Protein 5JG6 (pdb70)

Structure (mmCIF, N/CA/C/O backbone):
data_5JG6
#
_entry.id   5JG6
#
_cell.length_a   131.066
_cell.length_b   35.193
_cell.length_c   72.768
_cell.angle_alpha   90.00
_cell.angle_beta   120.42
_cell.angle_gamma   90.00
#
_symmetry.space_group_name_H-M   'C 1 2 1'
#
loop_
_entity.id
_entity.type
_entity.pdbx_description
1 polymer 'Anaphase-promoting complex subunit 11'
2 polymer Polyubiquitin-B
3 non-polymer 'ZINC ION'
4 water water
#
loop_
_atom_site.group_PDB
_atom_site.id
_atom_site.type_symbol
_atom_site.label_atom_id
_atom_site.label_alt_id
_atom_site.label_comp_id
_atom_site.label_asym_id
_atom_site.label_entity_id
_atom_site.label_seq_id
_atom_site.pdbx_PDB_ins_code
_atom_site.Cartn_x
_atom_site.Cartn_y
_atom_site.Cartn_z
_atom_site.occupancy
_atom_site.B_iso_or_equiv
_atom_site.auth_seq_id
_atom_site.auth_comp_id
_atom_site.auth_asym_id
_atom_site.auth_atom_id
_atom_site.pdbx_PDB_model_num
ATOM 1 N N . ASP A 1 6 ? -34.180 29.908 20.653 1.00 56.88 20 ASP A N 1
ATOM 2 C CA . ASP A 1 6 ? -33.558 31.210 20.841 1.00 55.19 20 ASP A CA 1
ATOM 3 C C . ASP A 1 6 ? -32.085 31.178 20.441 1.00 60.78 20 ASP A C 1
ATOM 4 O O . ASP A 1 6 ? -31.745 31.258 19.260 1.00 65.38 20 ASP A O 1
ATOM 6 N N . GLU A 1 7 ? -31.218 31.079 21.442 1.00 58.75 21 GLU A N 1
ATOM 7 C CA . GLU A 1 7 ? -29.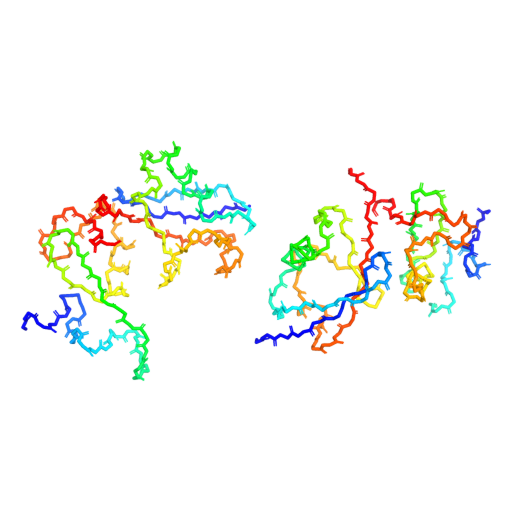781 31.001 21.222 1.00 48.12 21 GLU A CA 1
ATOM 8 C C . GLU A 1 7 ? -29.204 29.823 22.001 1.00 41.24 21 GLU A C 1
ATOM 9 O O . GLU A 1 7 ? -27.983 29.658 22.086 1.00 36.24 21 GLU A O 1
ATOM 11 N N . ASN A 1 8 ? -30.101 29.013 22.566 1.00 40.57 22 ASN A N 1
ATOM 12 C CA . ASN A 1 8 ? -29.737 27.803 23.305 1.00 35.11 22 ASN A CA 1
ATOM 13 C C . ASN A 1 8 ? -30.126 26.512 22.591 1.00 38.57 22 ASN A C 1
ATOM 14 O O . ASN A 1 8 ? -31.195 26.419 21.982 1.00 35.70 22 ASN A O 1
ATOM 19 N N . CYS A 1 9 ? -29.253 25.516 22.690 1.00 34.36 23 CYS A N 1
ATOM 20 C CA . CYS A 1 9 ? -29.538 24.176 22.201 1.00 36.70 23 CYS A CA 1
ATOM 21 C C . CYS A 1 9 ? -30.783 23.626 22.886 1.00 35.65 23 CYS A C 1
ATOM 22 O O . CYS A 1 9 ? -30.853 23.584 24.112 1.00 28.49 23 CYS A O 1
ATOM 25 N N . GLY A 1 10 ? -31.754 23.194 22.088 1.00 33.28 24 GLY A N 1
ATOM 26 C CA . GLY A 1 10 ? -33.008 22.672 22.607 1.00 35.74 24 GLY A CA 1
ATOM 27 C C . GLY A 1 10 ? -32.867 21.436 23.476 1.00 34.92 24 GLY A C 1
ATOM 28 O O . GLY A 1 10 ? -33.728 21.150 24.307 1.00 34.98 24 GLY A O 1
ATOM 29 N N . ILE A 1 11 ? -31.790 20.687 23.279 1.00 26.58 25 ILE A N 1
ATOM 30 C CA . ILE A 1 11 ? -31.572 19.463 24.042 1.00 28.31 25 ILE A CA 1
ATOM 31 C C . ILE A 1 11 ? -30.938 19.723 25.412 1.00 34.40 25 ILE A C 1
ATOM 32 O O . ILE A 1 11 ? -31.468 19.296 26.441 1.00 32.05 25 ILE A O 1
ATOM 37 N N . CYS A 1 12 ? -29.806 20.421 25.426 1.00 28.27 26 CYS A N 1
ATOM 38 C CA . CYS A 1 12 ? -29.064 20.638 26.664 1.00 26.29 26 CYS A CA 1
ATOM 39 C C . CYS A 1 12 ? -29.376 21.978 27.322 1.00 27.98 26 CYS A C 1
ATOM 40 O O . CYS A 1 12 ? -28.915 22.248 28.429 1.00 30.12 26 CYS A O 1
ATOM 43 N N . ARG A 1 13 ? -30.116 22.821 26.611 1.00 25.62 27 ARG A N 1
ATOM 44 C CA . ARG A 1 13 ? -30.490 24.155 27.083 1.00 34.52 27 ARG A CA 1
ATOM 45 C C . ARG A 1 13 ? -29.287 25.048 27.393 1.00 38.99 27 ARG A C 1
ATOM 46 O O . ARG A 1 13 ? -29.406 25.997 28.160 1.00 40.54 27 ARG A O 1
ATOM 54 N N . MET A 1 14 ? -28.137 24.742 26.796 1.00 36.57 28 MET A N 1
ATOM 55 C CA . MET A 1 14 ? -26.964 25.610 26.888 1.00 33.84 28 MET A CA 1
ATOM 56 C C . MET A 1 14 ? -26.723 26.341 25.569 1.00 32.74 28 MET A C 1
ATOM 57 O O . MET A 1 14 ? -27.082 25.844 24.502 1.00 37.60 28 MET A O 1
ATOM 62 N N . ALA A 1 15 ? -26.090 27.507 25.652 1.00 27.73 29 ALA A N 1
ATOM 63 C CA . ALA A 1 15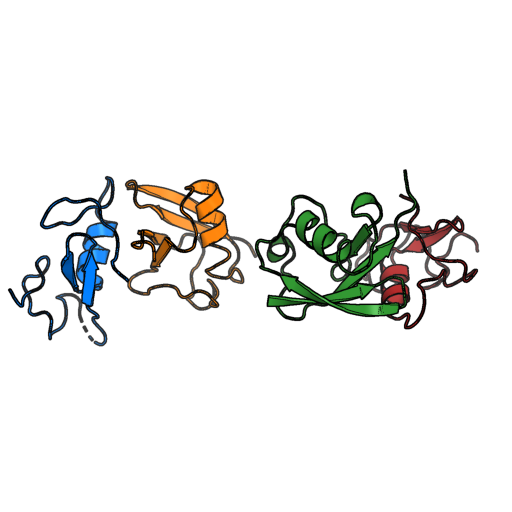 ? -25.860 28.359 24.489 1.00 29.41 29 ALA A CA 1
ATOM 64 C C . ALA A 1 15 ? -25.161 27.635 23.347 1.00 34.42 29 ALA A C 1
ATOM 65 O O . ALA A 1 15 ? -24.285 26.793 23.560 1.00 33.02 29 ALA A O 1
ATOM 67 N N . PHE A 1 16 ? -25.558 27.980 22.129 1.00 34.44 30 PHE A N 1
ATOM 68 C CA . PHE A 1 16 ? -24.919 27.445 20.937 1.00 28.89 30 PHE A CA 1
ATOM 69 C C . PHE A 1 16 ? -23.441 27.828 20.854 1.00 30.26 30 PHE A C 1
ATOM 70 O O . PHE A 1 16 ? -22.627 27.027 20.397 1.00 28.21 30 PHE A O 1
ATOM 78 N N . ASN A 1 17 ? -23.090 29.030 21.311 1.00 30.40 31 ASN A N 1
ATOM 79 C CA . ASN A 1 17 ? -21.708 29.501 21.192 1.00 39.12 31 ASN A CA 1
ATOM 80 C C . ASN A 1 17 ? -20.786 28.932 22.268 1.00 39.44 31 ASN A C 1
ATOM 81 O O . ASN A 1 17 ? -19.630 29.341 22.388 1.00 46.12 31 ASN A O 1
ATOM 86 N N . GLY A 1 18 ? -21.304 27.988 23.042 1.00 31.60 32 GLY A N 1
ATOM 87 C CA . GLY A 1 18 ? -20.516 27.303 24.047 1.00 33.61 32 GLY A CA 1
ATOM 88 C C . GLY A 1 18 ? -20.585 25.801 23.851 1.00 39.74 32 GLY A C 1
ATOM 89 O O . GLY A 1 18 ? -21.182 25.319 22.888 1.00 40.52 32 GLY A O 1
ATOM 90 N N . CYS A 1 19 ? -19.997 25.060 24.782 1.00 41.68 33 CYS A N 1
ATOM 91 C CA . CYS A 1 19 ? -19.944 23.606 24.689 1.00 37.80 33 CYS A CA 1
ATOM 92 C C . CYS A 1 19 ? -21.235 22.938 25.172 1.00 32.58 33 CYS A C 1
ATOM 93 O O . CYS A 1 19 ? -22.060 23.560 25.836 1.00 32.75 33 CYS A O 1
ATOM 95 N N . CYS A 1 20 ? -21.429 21.686 24.768 1.00 29.98 34 CYS A N 1
ATOM 96 C CA . CYS A 1 20 ? -22.492 20.835 25.304 1.00 25.62 34 CYS A CA 1
ATOM 97 C C . CYS A 1 20 ? -22.101 20.333 26.712 1.00 36.97 34 CYS A C 1
ATOM 98 O O . CYS A 1 20 ? -20.951 20.510 27.127 1.00 35.48 34 CYS A O 1
ATOM 101 N N . PRO A 1 21 ? -23.039 19.699 27.450 1.00 39.14 35 PRO A N 1
ATOM 102 C CA . PRO A 1 21 ? -22.705 19.274 28.819 1.00 41.16 35 PRO A CA 1
ATOM 103 C C . PRO A 1 21 ? -21.574 18.245 28.902 1.00 41.82 35 PRO A C 1
ATOM 104 O O . PRO A 1 21 ? -20.942 18.117 29.948 1.00 51.37 35 PRO A O 1
ATOM 108 N N . ASP A 1 22 ? -21.327 17.517 27.821 1.00 32.35 36 ASP A N 1
ATOM 109 C CA . ASP A 1 22 ? -20.293 16.494 27.829 1.00 37.41 36 ASP A CA 1
ATOM 110 C C . ASP A 1 22 ? -18.915 17.086 27.530 1.00 44.90 36 ASP A C 1
ATOM 111 O O . ASP A 1 22 ? -17.892 16.485 27.851 1.00 54.66 36 ASP A O 1
ATOM 116 N N . CYS A 1 23 ? -18.894 18.255 26.900 1.00 40.94 37 CYS A N 1
ATOM 117 C CA . CYS A 1 23 ? -17.641 18.957 26.639 1.00 43.35 37 CYS A CA 1
ATOM 118 C C . CYS A 1 23 ? -17.325 19.917 27.785 1.00 54.62 37 CYS A C 1
ATOM 119 O O . CYS A 1 23 ? -16.591 20.893 27.615 1.00 64.78 37 CYS A O 1
ATOM 122 N N . ASP A 1 28 ? -12.471 22.366 23.520 1.00 57.67 42 ASP A N 1
ATOM 123 C CA . ASP A 1 28 ? -13.003 21.186 22.850 1.00 53.76 42 ASP A CA 1
ATOM 124 C C . ASP A 1 28 ? -13.882 21.578 21.667 1.00 46.87 42 ASP A C 1
ATOM 125 O O . ASP A 1 28 ? -14.604 22.569 21.724 1.00 50.56 42 ASP A O 1
ATOM 127 N N . ASP A 1 29 ? -13.799 20.803 20.591 1.00 38.19 43 ASP A N 1
ATOM 128 C CA . ASP A 1 29 ? -14.628 21.013 19.413 1.00 36.89 43 ASP A CA 1
ATOM 129 C C . ASP A 1 29 ? -16.032 20.467 19.625 1.00 39.12 43 ASP A C 1
ATOM 130 O O . ASP A 1 29 ? -16.224 19.257 19.743 1.00 43.15 43 ASP A O 1
ATOM 132 N N . CYS A 1 30 ? -17.006 21.367 19.676 1.00 37.67 44 CYS A N 1
ATOM 133 C CA . CYS A 1 30 ? -18.400 20.999 19.910 1.00 33.21 44 CYS A CA 1
ATOM 134 C C . CYS A 1 30 ? -19.289 21.641 18.843 1.00 27.97 44 CYS A C 1
ATOM 135 O O . CYS A 1 30 ? -20.015 22.586 19.124 1.00 21.97 44 CYS A O 1
ATOM 138 N N . PRO A 1 31 ? -19.247 21.111 17.612 1.00 26.01 45 PRO A N 1
ATOM 139 C CA . PRO A 1 31 ? -19.878 21.796 16.476 1.00 21.01 45 PRO A CA 1
ATOM 140 C C . PRO A 1 31 ? -21.405 21.785 16.515 1.00 27.64 45 PRO A C 1
ATOM 141 O O . PRO A 1 31 ? -22.011 20.957 17.208 1.00 17.71 45 PRO A O 1
ATOM 145 N N . LEU A 1 32 ? -22.018 22.694 15.758 1.00 15.87 46 LEU A N 1
ATOM 146 C CA . LEU A 1 32 ? -23.465 22.745 15.669 1.00 20.11 46 LEU A CA 1
ATOM 147 C C . LEU A 1 32 ? -23.944 22.067 14.384 1.00 24.95 46 LEU A C 1
ATOM 148 O O . LEU A 1 32 ? -23.243 22.079 13.370 1.00 26.23 46 LEU A O 1
ATOM 153 N N . VAL A 1 33 ? -25.136 21.483 14.432 1.00 25.98 47 VAL A N 1
ATOM 154 C CA . VAL A 1 33 ? -25.737 20.828 13.267 1.00 14.63 47 VAL A CA 1
ATOM 155 C C . VAL A 1 33 ? -27.213 21.198 13.144 1.00 20.41 47 VAL A C 1
ATOM 156 O O . VAL A 1 33 ? -27.839 21.638 14.113 1.00 19.44 47 VAL A O 1
ATOM 160 N N . TRP A 1 34 ? -27.765 21.012 11.949 1.00 20.57 48 TRP A N 1
ATOM 161 C CA . TRP A 1 34 ? -29.140 21.403 11.664 1.00 17.24 48 TRP A CA 1
ATOM 162 C C . TRP A 1 34 ? -29.972 20.243 11.132 1.00 19.42 48 TRP A C 1
ATOM 163 O O . TRP A 1 34 ? -29.501 19.443 10.323 1.00 22.56 48 TRP A O 1
ATOM 174 N N . GLY A 1 35 ? -31.218 20.166 11.573 1.00 17.78 49 GLY A N 1
ATOM 175 C CA . GLY A 1 35 ? -32.151 19.216 11.001 1.00 18.71 49 GLY A CA 1
ATOM 176 C C . GLY A 1 35 ? -32.913 19.846 9.856 1.00 20.80 49 GLY A C 1
ATOM 177 O O . GLY A 1 35 ? -32.953 21.071 9.726 1.00 21.02 49 GLY A O 1
ATOM 178 N N . GLN A 1 36 ? -33.526 19.006 9.029 1.00 24.36 50 GLN A N 1
ATOM 179 C CA . GLN A 1 36 ? -34.378 19.476 7.945 1.00 23.23 50 GLN A CA 1
ATOM 180 C C . GLN A 1 36 ? -35.532 20.308 8.489 1.00 24.04 50 GLN A C 1
ATOM 181 O O . GLN A 1 36 ? -36.037 21.201 7.815 1.00 24.32 50 GLN A O 1
ATOM 187 N N . CYS A 1 37 ? -35.944 19.999 9.715 1.00 21.08 51 CYS A N 1
ATOM 188 C CA . CYS A 1 37 ? -36.994 20.736 10.395 1.00 26.85 51 CYS A CA 1
ATOM 189 C C . CYS A 1 37 ? -36.509 22.105 10.869 1.00 27.43 51 CYS A C 1
ATOM 190 O O . CYS A 1 37 ? -37.251 22.824 11.527 1.00 26.74 51 CYS A O 1
ATOM 193 N N . SER A 1 38 ? -35.250 22.418 10.562 1.00 25.29 52 SER A N 1
ATOM 194 C CA . SER A 1 38 ? -34.600 23.699 10.874 1.00 28.85 52 SER A CA 1
ATOM 195 C C . SER A 1 38 ? -34.377 23.964 12.372 1.00 27.53 52 SER A C 1
ATOM 196 O O . SER A 1 38 ? -34.180 25.109 12.773 1.00 23.41 52 SER A O 1
ATOM 199 N N . HIS A 1 39 ? -34.394 22.915 13.191 1.00 24.71 53 HIS A N 1
ATOM 200 C CA . HIS A 1 39 ? -33.914 23.030 14.563 1.00 23.19 53 HIS A CA 1
ATOM 201 C C . HIS A 1 39 ? -32.402 22.815 14.623 1.00 22.65 53 HIS A C 1
ATOM 202 O O . HIS A 1 39 ? -31.855 21.983 13.893 1.00 20.18 53 HIS A O 1
ATOM 209 N N . CYS A 1 40 ? -31.741 23.575 15.491 1.00 19.87 54 CYS A N 1
ATOM 210 C CA . CYS A 1 40 ? -30.293 23.519 15.644 1.00 23.66 54 CYS A CA 1
ATOM 211 C C . CYS A 1 40 ? -29.916 22.884 16.978 1.00 24.31 54 CYS A C 1
ATOM 212 O O . CYS A 1 40 ? -30.559 23.133 18.002 1.00 22.69 54 CYS A O 1
ATOM 215 N N . PHE A 1 41 ? -28.889 22.042 16.958 1.00 16.39 55 PHE A N 1
ATOM 216 C CA . PHE A 1 41 ? -28.379 21.429 18.187 1.00 14.76 55 PHE A CA 1
ATOM 217 C C . PHE A 1 41 ? -26.869 21.370 18.156 1.00 18.80 55 PHE A C 1
ATOM 218 O O . PHE A 1 41 ? -26.274 21.414 17.078 1.00 14.94 55 PHE A O 1
ATOM 226 N N . HIS A 1 42 ? -26.252 21.261 19.331 1.00 17.68 56 HIS A N 1
ATOM 227 C CA . HIS A 1 42 ? -24.882 20.758 19.404 1.00 17.42 56 HIS A CA 1
ATOM 228 C C . HIS A 1 42 ? -24.895 19.382 18.755 1.00 21.02 56 HIS A C 1
ATOM 229 O O . HIS A 1 42 ? -25.798 18.592 19.035 1.00 17.41 56 HIS A O 1
ATOM 236 N N . MET A 1 43 ? -23.903 19.076 17.924 1.00 22.31 57 MET A N 1
ATOM 237 C CA . MET A 1 43 ? -23.823 17.748 17.328 1.00 14.49 57 MET A CA 1
ATOM 238 C C . MET A 1 43 ? -23.865 16.641 18.391 1.00 18.94 57 MET A C 1
ATOM 239 O O . MET A 1 43 ? -24.583 15.656 18.247 1.00 19.64 57 MET A O 1
ATOM 244 N N . HIS A 1 44 ? -23.090 16.810 19.458 1.00 19.73 58 HIS A N 1
ATOM 245 C CA . HIS A 1 44 ? -23.017 15.798 20.508 1.00 22.02 58 HIS A CA 1
ATOM 246 C C . HIS A 1 44 ? -24.384 15.530 21.135 1.00 22.59 58 HIS A C 1
ATOM 247 O O . HIS A 1 44 ? -24.756 14.376 21.380 1.00 20.88 58 HIS A O 1
ATOM 254 N N . CYS A 1 45 ? -25.158 16.589 21.335 1.00 20.79 59 CYS A N 1
ATOM 255 C CA . CYS A 1 45 ? -26.485 16.438 21.923 1.00 19.81 59 CYS A CA 1
ATOM 256 C C . CYS A 1 45 ? -27.413 15.608 21.049 1.00 19.77 59 CYS A C 1
ATOM 257 O O . CYS A 1 45 ? -28.032 14.664 21.531 1.00 23.73 59 CYS A O 1
ATOM 260 N N . ILE A 1 46 ? -27.513 15.945 19.766 1.00 23.73 60 ILE A N 1
ATOM 261 C CA . ILE A 1 46 ? -28.461 15.244 18.900 1.00 14.74 60 ILE A CA 1
ATOM 262 C C . ILE A 1 46 ? -27.990 13.808 18.636 1.00 16.96 60 ILE A C 1
ATOM 263 O O . ILE A 1 46 ? -28.812 12.899 18.494 1.00 20.31 60 ILE A O 1
ATOM 268 N N . LEU A 1 47 ? -26.677 13.593 18.593 1.00 18.12 61 LEU A N 1
ATOM 269 C CA . LEU A 1 47 ? -26.149 12.242 18.421 1.00 20.89 61 LEU A CA 1
ATOM 270 C C . LEU A 1 47 ? -26.548 11.369 19.603 1.00 24.93 61 LEU A C 1
ATOM 271 O O . LEU A 1 47 ? -26.933 10.215 19.421 1.00 22.78 61 LEU A O 1
ATOM 276 N N . LYS A 1 48 ? -26.446 11.924 20.810 1.00 23.04 62 LYS A N 1
ATOM 277 C CA . LYS A 1 48 ? -26.837 11.207 22.023 1.00 26.31 62 LYS A CA 1
ATOM 278 C C . LYS A 1 48 ? -28.316 10.844 21.961 1.00 25.26 62 LYS A C 1
ATOM 279 O O . LYS A 1 48 ? -28.701 9.713 22.261 1.00 26.25 62 LYS A O 1
ATOM 285 N N . TRP A 1 49 ? -29.139 11.801 21.546 1.00 22.81 63 TRP A N 1
ATOM 286 C CA . TRP A 1 49 ? -30.570 11.563 21.396 1.00 23.56 63 TRP A CA 1
ATOM 287 C C . TRP A 1 49 ? -30.884 10.511 20.337 1.00 24.92 63 TRP A C 1
ATOM 288 O O . TRP A 1 49 ? -31.665 9.590 20.581 1.00 28.96 63 TRP A O 1
ATOM 299 N N . LEU A 1 50 ? -30.282 10.659 19.161 1.00 25.28 64 LEU A N 1
ATOM 300 C CA . LEU A 1 50 ? -30.546 9.750 18.052 1.00 23.65 64 LEU A CA 1
ATOM 301 C C . LEU A 1 50 ? -30.193 8.323 18.431 1.00 25.26 64 LEU A C 1
ATOM 302 O O . LEU A 1 50 ? -30.905 7.383 18.083 1.00 24.59 64 LEU A O 1
ATOM 307 N N . HIS A 1 51 ? -29.084 8.175 19.141 1.00 27.30 65 HIS A N 1
ATOM 308 C CA . HIS A 1 51 ? -28.617 6.869 19.583 1.00 34.63 65 HIS A CA 1
ATOM 309 C C . HIS A 1 51 ? -29.598 6.170 20.528 1.00 37.18 65 HIS A C 1
ATOM 310 O O . HIS A 1 51 ? -29.767 4.950 20.469 1.00 37.73 65 HIS A O 1
ATOM 317 N N . ALA A 1 52 ? -30.259 6.948 21.378 1.00 30.90 66 ALA A N 1
ATOM 318 C CA . ALA A 1 52 ? -31.188 6.394 22.360 1.00 34.57 66 ALA A CA 1
ATOM 319 C C . ALA A 1 52 ? -32.531 6.006 21.752 1.00 37.04 66 ALA A C 1
ATOM 320 O O . ALA A 1 52 ? -33.265 5.206 22.327 1.00 40.13 66 ALA A O 1
ATOM 322 N N . GLN A 1 53 ? -32.854 6.574 20.595 1.00 34.75 67 GLN A N 1
ATOM 323 C CA . GLN A 1 53 ? -34.156 6.344 19.976 1.00 39.64 67 GLN A CA 1
ATOM 324 C C . GLN A 1 53 ? -34.317 4.912 19.485 1.00 41.01 67 GLN A C 1
ATOM 325 O O . GLN A 1 53 ? -33.500 4.416 18.713 1.00 40.00 67 GLN A O 1
ATOM 331 N N . GLN A 1 54 ? -35.389 4.257 19.916 1.00 41.34 68 GLN A N 1
ATOM 332 C CA . GLN A 1 54 ? -35.656 2.884 19.506 1.00 41.62 68 GLN A CA 1
ATOM 333 C C . GLN A 1 54 ? -36.659 2.830 18.353 1.00 44.28 68 GLN A C 1
ATOM 334 O O . GLN A 1 54 ? -37.030 1.753 17.884 1.00 44.98 68 GLN A O 1
ATOM 336 N N . VAL A 1 55 ? -37.086 4.003 17.896 1.00 41.20 69 VAL A N 1
ATOM 337 C CA . VAL A 1 55 ? -37.992 4.110 16.764 1.00 38.38 69 VAL A CA 1
ATOM 338 C C . VAL A 1 55 ? -37.325 4.941 15.674 1.00 33.77 69 VAL A C 1
ATOM 339 O O . VAL A 1 55 ? -36.158 5.314 15.808 1.00 28.32 69 VAL A O 1
ATOM 341 N N . GLN A 1 56 ? -38.057 5.216 14.598 1.00 30.96 70 GLN A N 1
ATOM 342 C CA . GLN A 1 56 ? -37.556 6.055 13.507 1.00 33.52 70 GLN A CA 1
ATOM 343 C C . GLN A 1 56 ? -36.981 7.367 14.047 1.00 30.75 70 GLN A C 1
ATOM 344 O O . GLN A 1 56 ? -37.624 8.047 14.851 1.00 22.25 70 GLN A O 1
ATOM 350 N N . GLN A 1 57 ? -35.757 7.694 13.626 1.00 22.84 71 GLN A N 1
ATOM 351 C CA . GLN A 1 57 ? -35.069 8.890 14.112 1.00 21.89 71 GLN A CA 1
ATOM 352 C C . GLN A 1 57 ? -35.896 10.140 13.855 1.00 22.25 71 GLN A C 1
ATOM 353 O O . GLN A 1 57 ? -36.307 10.402 12.723 1.00 17.94 71 GLN A O 1
ATOM 359 N N . HIS A 1 58 ? -36.145 10.906 14.909 1.00 16.15 72 HIS A N 1
ATOM 360 C CA . HIS A 1 58 ? -36.905 12.149 14.764 1.00 23.17 72 HIS A CA 1
ATOM 361 C C . HIS A 1 58 ? -36.378 13.255 15.676 1.00 21.72 72 HIS A C 1
ATOM 362 O O . HIS A 1 58 ? -35.662 12.988 16.642 1.00 22.01 72 HIS A O 1
ATOM 369 N N . CYS A 1 59 ? -36.741 14.498 15.364 1.00 17.52 73 CYS A N 1
ATOM 370 C CA . CYS A 1 59 ? -36.290 15.642 16.141 1.00 22.01 73 CYS A CA 1
ATOM 371 C C . CYS A 1 59 ? -36.906 15.594 17.528 1.00 21.19 73 CYS A C 1
ATOM 372 O O . CYS A 1 59 ? -38.097 15.356 17.661 1.00 21.46 73 CYS A O 1
ATOM 375 N N . PRO A 1 60 ? -36.085 15.808 18.569 1.00 26.04 74 PRO A N 1
ATOM 376 C CA . PRO A 1 60 ? -36.579 15.804 19.954 1.00 26.14 74 PRO A CA 1
ATOM 377 C C . PRO A 1 60 ? -37.590 16.925 20.197 1.00 30.96 74 PRO A C 1
ATOM 378 O O . PRO A 1 60 ? -38.496 16.776 21.024 1.00 28.82 74 PRO A O 1
ATOM 382 N N . MET A 1 61 ? -37.441 18.023 19.461 1.00 32.19 75 MET A N 1
ATOM 383 C CA . MET A 1 61 ? -38.283 19.203 19.636 1.00 32.23 75 MET A CA 1
ATOM 384 C C . MET A 1 61 ? -39.623 19.091 18.916 1.00 34.84 75 MET A C 1
ATOM 385 O O . MET A 1 61 ? -40.674 19.142 19.545 1.00 47.55 75 MET A O 1
ATOM 390 N N . CYS A 1 62 ? -39.578 18.946 17.596 1.00 28.53 76 CYS A N 1
ATOM 391 C CA . CYS A 1 62 ? -40.784 19.004 16.776 1.00 27.76 76 CYS A CA 1
ATOM 392 C C . CYS A 1 62 ? -41.284 17.636 16.304 1.00 29.41 76 CYS A C 1
ATOM 393 O O . CYS A 1 62 ? -42.303 17.557 15.627 1.00 31.55 76 CYS A O 1
ATOM 396 N N . ARG A 1 63 ? -40.537 16.580 16.625 1.00 27.21 77 ARG A N 1
ATOM 397 C CA . ARG A 1 63 ? -40.891 15.184 16.310 1.00 23.04 77 ARG A CA 1
ATOM 398 C C . ARG A 1 63 ? -41.006 14.893 14.814 1.00 21.32 77 ARG A C 1
ATOM 399 O O . ARG A 1 63 ? -41.546 13.851 14.412 1.00 23.11 77 ARG A O 1
ATOM 407 N N . GLN A 1 64 ? -40.509 15.800 13.984 1.00 19.48 78 GLN A N 1
ATOM 408 C CA . GLN A 1 64 ? -40.440 15.528 12.557 1.00 21.30 78 GLN A CA 1
ATOM 409 C C . GLN A 1 64 ? -39.342 14.509 12.314 1.00 26.65 78 GLN A C 1
ATOM 410 O O . GLN A 1 64 ? -38.421 14.386 13.125 1.00 20.61 78 GLN A O 1
ATOM 416 N N . GLU A 1 65 ? -39.451 13.774 11.211 1.00 26.76 79 GLU A N 1
ATOM 417 C CA . GLU A 1 65 ? -38.408 12.833 10.799 1.00 27.27 79 GLU A CA 1
ATOM 418 C C . GLU A 1 65 ? -37.054 13.529 10.754 1.00 26.19 79 GLU A C 1
ATOM 419 O O . GLU A 1 65 ? -36.946 14.635 10.223 1.00 23.66 79 GLU A O 1
ATOM 425 N N . TRP A 1 66 ? -36.020 12.895 11.301 1.00 19.15 80 TRP A N 1
ATOM 426 C CA . TRP A 1 66 ? -34.713 13.530 11.323 1.00 16.86 80 TRP A CA 1
ATOM 427 C C . TRP A 1 66 ? -33.896 13.322 10.051 1.00 21.08 80 TRP A C 1
ATOM 428 O O . TRP A 1 66 ? -33.702 12.204 9.597 1.00 21.93 80 TRP A O 1
ATOM 439 N N . LYS A 1 67 ? -33.403 14.426 9.506 1.00 16.85 81 LYS A N 1
ATOM 440 C CA . LYS A 1 67 ? -32.376 14.423 8.473 1.00 16.68 81 LYS A CA 1
ATOM 441 C C . LYS A 1 67 ? -31.441 15.581 8.778 1.00 17.83 81 LYS A C 1
ATOM 442 O O . LYS A 1 67 ? -31.906 16.669 9.120 1.00 18.14 81 LYS A O 1
ATOM 448 N N . PHE A 1 68 ? -30.136 15.361 8.652 1.00 15.33 82 PHE A N 1
ATOM 449 C CA . PHE A 1 68 ? -29.158 16.436 8.800 1.00 15.86 82 PHE A CA 1
ATOM 450 C C . PHE A 1 68 ? -29.161 17.326 7.566 1.00 18.28 82 PHE A C 1
ATOM 451 O O . PHE A 1 68 ? -29.023 16.831 6.447 1.00 18.82 82 PHE A O 1
ATOM 459 N N . LYS A 1 69 ? -29.372 18.621 7.760 1.00 19.16 83 LYS A N 1
ATOM 460 C CA . LYS A 1 69 ? -29.262 19.574 6.661 1.00 26.16 83 LYS A CA 1
ATOM 461 C C . LYS A 1 69 ? -27.802 20.010 6.556 1.00 36.81 83 LYS A C 1
ATOM 462 O O . LYS A 1 69 ? -27.353 20.821 7.368 1.00 36.24 83 LYS A O 1
ATOM 464 N N . GLU A 1 70 ? -27.093 19.412 5.588 1.00 44.06 84 GLU A N 1
ATOM 465 C CA . GLU A 1 70 ? -25.647 19.560 5.279 1.00 51.36 84 GLU A CA 1
ATOM 466 C C . GLU A 1 70 ? -24.799 18.424 5.876 1.00 57.93 84 GLU A C 1
ATOM 467 O O . GLU A 1 70 ? -24.687 18.236 7.097 1.00 60.09 84 GLU A O 1
ATOM 470 N N . SER B 2 5 ? -7.930 -8.709 8.112 1.00 51.08 -1 SER B N 1
ATOM 471 C CA . SER B 2 5 ? -8.843 -9.833 8.295 1.00 52.08 -1 SER B CA 1
ATOM 472 C C . SER B 2 5 ? -10.230 -9.317 8.675 1.00 46.36 -1 SER B C 1
ATOM 473 O O . SER B 2 5 ? -10.362 -8.268 9.309 1.00 43.50 -1 SER B O 1
ATOM 476 N N . GLY B 2 6 ? -11.257 -10.065 8.285 1.00 37.61 0 GLY B N 1
ATOM 477 C CA . GLY B 2 6 ? -12.631 -9.618 8.415 1.00 31.20 0 GLY B CA 1
ATOM 478 C C . GLY B 2 6 ? -13.128 -9.430 9.837 1.00 30.27 0 GLY B C 1
ATOM 479 O O . GLY B 2 6 ? -12.558 -9.950 10.796 1.00 29.41 0 GLY B O 1
ATOM 480 N N . MET B 2 7 ? -14.213 -8.675 9.961 1.00 25.41 1 MET B N 1
ATOM 481 C CA . MET B 2 7 ? -14.821 -8.403 11.253 1.00 25.39 1 MET B CA 1
ATOM 482 C C . MET B 2 7 ? -16.274 -7.970 11.067 1.00 23.45 1 MET B C 1
ATOM 483 O O . MET B 2 7 ? -16.659 -7.518 9.989 1.00 18.23 1 MET B O 1
ATOM 488 N N . GLN B 2 8 ? -17.068 -8.113 12.121 1.00 17.79 2 GLN B N 1
ATOM 489 C CA . GLN B 2 8 ? -18.438 -7.627 12.134 1.00 24.95 2 GLN B CA 1
ATOM 490 C C . GLN B 2 8 ? -18.491 -6.304 12.851 1.00 25.05 2 GLN B C 1
ATOM 491 O O . GLN B 2 8 ? -17.903 -6.162 13.922 1.00 21.63 2 GLN B O 1
ATOM 497 N N . ILE B 2 9 ? -19.224 -5.350 12.291 1.00 16.58 3 ILE B N 1
ATOM 498 C CA . ILE B 2 9 ? -19.541 -4.142 13.033 1.00 28.54 3 ILE B CA 1
ATOM 499 C C . ILE B 2 9 ? -21.055 -4.012 13.132 1.00 25.21 3 ILE B C 1
ATOM 500 O O . ILE B 2 9 ? -21.795 -4.671 12.398 1.00 21.46 3 ILE B O 1
ATOM 505 N N . LEU B 2 10 ? -21.498 -3.194 14.077 1.00 20.63 4 LEU B N 1
ATOM 506 C CA . LEU B 2 10 ? -22.913 -2.958 14.320 1.00 16.69 4 LEU B CA 1
ATOM 507 C C . LEU B 2 10 ? -23.278 -1.565 13.828 1.00 26.11 4 LEU B C 1
ATOM 508 O O . LEU B 2 10 ? -22.494 -0.629 14.000 1.00 20.18 4 LEU B O 1
ATOM 513 N N . VAL B 2 11 ? -24.444 -1.428 13.199 1.00 15.80 5 VAL B N 1
ATOM 514 C CA . VAL B 2 11 ? -24.892 -0.120 12.724 1.00 15.23 5 VAL B CA 1
ATOM 515 C C . VAL B 2 11 ? -26.323 0.154 13.175 1.00 24.86 5 VAL B C 1
ATOM 516 O O . VAL B 2 11 ? -27.240 -0.600 12.847 1.00 23.98 5 VAL B O 1
ATOM 520 N N . LYS B 2 12 ? -26.513 1.232 13.931 1.00 21.32 6 LYS B N 1
ATOM 521 C CA . LYS B 2 12 ? -27.858 1.666 14.304 1.00 20.45 6 LYS B CA 1
ATOM 522 C C . LYS B 2 12 ? -28.423 2.514 13.153 1.00 18.95 6 LYS B C 1
ATOM 523 O O . LYS B 2 12 ? -27.862 3.547 12.798 1.00 18.60 6 LYS B O 1
ATOM 529 N N . THR B 2 13 ? -29.522 2.053 12.562 1.00 20.06 7 THR B N 1
ATOM 530 C CA . THR B 2 13 ? -30.084 2.661 11.356 1.00 15.36 7 THR B CA 1
ATOM 531 C C . THR B 2 13 ? -31.199 3.673 11.679 1.00 18.60 7 THR B C 1
ATOM 532 O O . THR B 2 13 ? -31.762 3.646 12.772 1.00 18.04 7 THR B O 1
ATOM 536 N N . PRO B 2 14 ? -31.525 4.565 10.725 1.00 21.06 8 PRO B N 1
ATOM 537 C CA . PRO B 2 14 ? -32.590 5.554 10.955 1.00 21.52 8 PRO B CA 1
ATOM 538 C C . PRO B 2 14 ? -33.971 4.985 11.305 1.00 24.60 8 PRO B C 1
ATOM 539 O O . PRO B 2 14 ? -34.726 5.670 11.993 1.00 20.72 8 PRO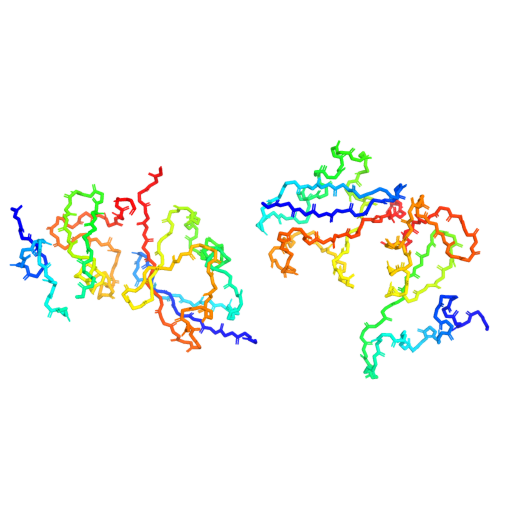 B O 1
ATOM 543 N N . ARG B 2 15 ? -34.302 3.775 10.862 1.00 19.74 9 ARG B N 1
ATOM 544 C CA . ARG B 2 15 ? -35.614 3.207 11.198 1.00 25.20 9 ARG B CA 1
ATOM 545 C C . ARG B 2 15 ? -35.655 2.659 12.624 1.00 26.95 9 ARG B C 1
ATOM 546 O O . ARG B 2 15 ? -36.721 2.293 13.128 1.00 22.90 9 ARG B O 1
ATOM 554 N N . GLY B 2 16 ? -34.496 2.607 13.275 1.00 26.81 10 GLY B N 1
ATOM 555 C CA . GLY B 2 16 ? -34.433 2.256 14.684 1.00 29.45 10 GLY B CA 1
ATOM 556 C C . GLY B 2 16 ? -33.841 0.891 14.982 1.00 34.23 10 GLY B C 1
ATOM 557 O O . GLY B 2 16 ? -33.616 0.547 16.144 1.00 32.04 10 GLY B O 1
ATOM 558 N N . LYS B 2 17 ? -33.586 0.111 13.936 1.00 28.70 11 LYS B N 1
ATOM 559 C CA . LYS B 2 17 ? -33.053 -1.234 14.101 1.00 30.11 11 LYS B CA 1
ATOM 560 C C . LYS B 2 17 ? -31.538 -1.248 13.960 1.00 30.39 11 LYS B C 1
ATOM 561 O O . LYS B 2 17 ? -30.961 -0.467 13.203 1.00 21.75 11 LYS B O 1
ATOM 563 N N . THR B 2 18 ? -30.895 -2.142 14.698 1.00 26.28 12 THR B N 1
ATOM 564 C CA . THR B 2 18 ? -29.462 -2.322 14.573 1.00 31.28 12 THR B CA 1
ATOM 565 C C . THR B 2 18 ? -29.190 -3.507 13.658 1.00 26.34 12 THR B C 1
ATOM 566 O O . THR B 2 18 ? -29.729 -4.595 13.864 1.00 23.48 12 THR B O 1
ATOM 570 N N . ILE B 2 19 ? -28.365 -3.273 12.644 1.00 21.00 13 ILE B N 1
ATOM 571 C CA . ILE B 2 19 ? -27.953 -4.307 11.704 1.00 23.60 13 ILE B CA 1
ATOM 572 C C . ILE B 2 19 ? -26.464 -4.570 11.890 1.00 23.41 13 ILE B C 1
ATOM 573 O O . ILE B 2 19 ? -25.776 -3.805 12.566 1.00 18.08 13 ILE B O 1
ATOM 578 N N . THR B 2 20 ? -25.968 -5.641 11.280 1.00 17.36 14 THR B N 1
ATOM 579 C CA . THR B 2 20 ? -24.542 -5.926 11.292 1.00 23.20 14 THR B CA 1
ATOM 580 C C . THR B 2 20 ? -24.007 -5.855 9.871 1.00 20.60 14 THR B C 1
ATOM 581 O O . THR B 2 20 ? -24.744 -6.081 8.910 1.00 21.00 14 THR B O 1
ATOM 585 N N . LEU B 2 21 ? -22.725 -5.537 9.750 1.00 19.85 15 LEU B N 1
ATOM 586 C CA . LEU B 2 21 ? -22.022 -5.584 8.475 1.00 18.76 15 LEU B CA 1
ATOM 587 C C . LEU B 2 21 ? -20.739 -6.392 8.589 1.00 23.07 15 LEU B C 1
ATOM 588 O O . LEU B 2 21 ? -20.027 -6.292 9.588 1.00 21.16 15 LEU B O 1
ATOM 593 N N . GLU B 2 22 ? -20.449 -7.186 7.560 1.00 21.70 16 GLU B N 1
ATOM 594 C CA . GLU B 2 22 ? -19.146 -7.829 7.427 1.00 25.62 16 GLU B CA 1
ATOM 595 C C . GLU B 2 22 ? -18.200 -6.876 6.714 1.00 24.53 16 GLU B C 1
ATOM 596 O O . GLU B 2 22 ? -18.441 -6.497 5.567 1.00 23.53 16 GLU B O 1
ATOM 602 N N . VAL B 2 23 ? -17.133 -6.472 7.393 1.00 25.11 17 VAL B N 1
ATOM 603 C CA . VAL B 2 23 ? -16.225 -5.475 6.840 1.00 18.03 17 VAL B CA 1
ATOM 604 C C . VAL B 2 23 ? -14.763 -5.855 7.062 1.00 24.65 17 VAL B C 1
ATOM 605 O O . VAL B 2 23 ? -14.463 -6.837 7.749 1.00 24.97 17 VAL B O 1
ATOM 609 N N . GLU B 2 24 ? -13.866 -5.068 6.468 1.00 25.11 18 GLU B N 1
ATOM 610 C CA . GLU B 2 24 ? -12.426 -5.172 6.706 1.00 29.87 18 GLU B CA 1
ATOM 611 C C . GLU B 2 24 ? -11.898 -3.836 7.220 1.00 21.46 18 GLU B C 1
ATOM 612 O O . GLU B 2 24 ? -12.437 -2.788 6.874 1.00 19.02 18 GLU B O 1
ATOM 618 N N . PRO B 2 25 ? -10.835 -3.866 8.036 1.00 27.20 19 PRO B N 1
ATOM 619 C CA . PRO B 2 25 ? -10.270 -2.601 8.522 1.00 26.74 19 PRO B CA 1
ATOM 620 C C . PRO B 2 25 ? -9.855 -1.682 7.376 1.00 27.60 19 PRO B C 1
ATOM 621 O O . PRO B 2 25 ? -9.936 -0.464 7.525 1.00 22.77 19 PRO B O 1
ATOM 625 N N . SER B 2 26 ? -9.478 -2.261 6.236 1.00 24.18 20 SER B N 1
ATOM 626 C CA . SER B 2 26 ? -9.006 -1.490 5.089 1.00 26.44 20 SER B CA 1
ATOM 627 C C . SER B 2 26 ? -10.143 -0.957 4.215 1.00 24.79 20 SER B C 1
ATOM 628 O O . SER B 2 26 ? -9.905 -0.166 3.303 1.00 26.86 20 SER B O 1
ATOM 631 N N . ASP B 2 27 ? -11.369 -1.402 4.476 1.00 18.80 21 ASP B N 1
ATOM 632 C CA . ASP B 2 27 ? -12.539 -0.859 3.786 1.00 19.01 21 ASP B CA 1
ATOM 633 C C . ASP B 2 27 ? -12.648 0.650 3.971 1.00 18.32 21 ASP B C 1
ATOM 634 O O . ASP B 2 27 ? -12.431 1.161 5.066 1.00 16.18 21 ASP B O 1
ATOM 639 N N . THR B 2 28 ? -12.979 1.354 2.897 1.00 20.50 22 THR B N 1
ATOM 640 C CA . THR B 2 28 ? -13.225 2.784 2.973 1.00 21.31 22 THR B CA 1
ATOM 641 C C . THR B 2 28 ? -14.629 3.047 3.505 1.00 22.49 22 THR B C 1
ATOM 642 O O . THR B 2 28 ? -15.497 2.171 3.467 1.00 18.98 22 THR B O 1
ATOM 646 N N . ILE B 2 29 ? -14.856 4.258 3.993 1.00 20.73 23 ILE B N 1
ATOM 647 C CA . ILE B 2 29 ? -16.189 4.632 4.435 1.00 17.27 23 ILE B CA 1
ATOM 648 C C . ILE B 2 29 ? -17.163 4.521 3.265 1.00 17.62 23 ILE B C 1
ATOM 649 O O . ILE B 2 29 ? -18.310 4.113 3.452 1.00 17.10 23 ILE B O 1
ATOM 654 N N . GLU B 2 30 ? -16.698 4.860 2.059 1.00 17.21 24 GLU B N 1
ATOM 655 C CA . GLU B 2 30 ? -17.545 4.742 0.867 1.00 27.38 24 GLU B CA 1
ATOM 656 C C . GLU B 2 30 ? -17.979 3.295 0.662 1.00 24.72 24 GLU B C 1
ATOM 657 O O . GLU B 2 30 ? -19.145 3.036 0.381 1.00 23.54 24 GLU B O 1
ATOM 663 N N . ASN B 2 31 ? -17.042 2.359 0.817 1.00 23.34 25 ASN B N 1
ATOM 664 C CA A ASN B 2 31 ? -17.383 0.950 0.680 0.48 19.00 25 ASN B CA 1
ATOM 665 C CA B ASN B 2 31 ? -17.329 0.924 0.735 0.52 19.60 25 ASN B CA 1
ATOM 666 C C . ASN B 2 31 ? -18.426 0.523 1.711 1.00 16.55 25 ASN B C 1
ATOM 667 O O . ASN B 2 31 ? -19.361 -0.202 1.373 1.00 20.53 25 ASN B O 1
ATOM 676 N N . VAL B 2 32 ? -18.275 0.982 2.951 1.00 18.55 26 VAL B N 1
ATOM 677 C CA . VAL B 2 32 ? -19.245 0.702 4.002 1.00 14.35 26 VAL B CA 1
ATOM 678 C C . VAL B 2 32 ? -20.640 1.231 3.648 1.00 12.43 26 VAL B C 1
ATOM 679 O O . VAL B 2 32 ? -21.641 0.543 3.855 1.00 15.13 26 VAL B O 1
ATOM 683 N N . LYS B 2 33 ? -20.707 2.443 3.100 1.00 15.51 27 LYS B N 1
ATOM 684 C CA . LYS B 2 33 ? -22.001 3.028 2.725 1.00 12.43 27 LYS B CA 1
ATOM 685 C C . LYS B 2 33 ? -22.649 2.213 1.608 1.00 14.75 27 LYS B C 1
ATOM 686 O O . LYS B 2 33 ? -23.875 2.078 1.548 1.00 16.35 27 LYS B O 1
ATOM 692 N N . ALA B 2 34 ? -21.813 1.680 0.721 1.00 22.01 28 ALA B N 1
ATOM 693 C CA . ALA B 2 34 ? -22.283 0.826 -0.368 1.00 20.78 28 ALA B CA 1
ATOM 694 C C . ALA B 2 34 ? -22.926 -0.447 0.182 1.00 19.05 28 ALA B C 1
ATOM 695 O O . ALA B 2 34 ? -23.968 -0.895 -0.303 1.00 17.84 28 ALA B O 1
ATOM 697 N N . LYS B 2 35 ? -22.293 -1.028 1.198 1.00 15.89 29 LYS B N 1
ATOM 698 C CA . LYS B 2 35 ? -22.830 -2.204 1.868 1.00 18.23 29 LYS B CA 1
ATOM 699 C C . LYS B 2 35 ? -24.157 -1.857 2.529 1.00 22.06 29 LYS B C 1
ATOM 700 O O . LYS B 2 35 ? -25.112 -2.642 2.504 1.00 20.24 29 LYS B O 1
ATOM 706 N N . ILE B 2 36 ? -24.213 -0.668 3.124 1.00 15.11 30 ILE B N 1
ATOM 707 C CA . ILE B 2 36 ? -25.420 -0.231 3.817 1.00 17.11 30 ILE B CA 1
ATOM 708 C C . ILE B 2 36 ? -26.546 -0.021 2.811 1.00 15.10 30 ILE B C 1
ATOM 709 O O . ILE B 2 36 ? -27.695 -0.363 3.070 1.00 21.08 30 ILE B O 1
ATOM 714 N N . GLN B 2 37 ? -26.202 0.504 1.641 1.00 16.17 31 GLN B N 1
ATOM 715 C CA . GLN B 2 37 ? -27.196 0.682 0.588 1.00 17.57 31 GLN B CA 1
ATOM 716 C C . GLN B 2 37 ? -27.808 -0.660 0.166 1.00 16.94 31 GLN B C 1
ATOM 717 O O . GLN B 2 37 ? -29.018 -0.755 -0.043 1.00 21.04 31 GLN B O 1
ATOM 723 N N . ASP B 2 38 ? -26.971 -1.688 0.043 1.00 22.16 32 ASP B N 1
ATOM 724 C CA . ASP B 2 38 ? -27.447 -3.028 -0.303 1.00 24.82 32 ASP B CA 1
ATOM 725 C C . ASP B 2 38 ? -28.470 -3.515 0.720 1.00 33.66 32 ASP B C 1
ATOM 726 O O . ASP B 2 38 ? -29.495 -4.106 0.368 1.00 27.70 32 ASP B O 1
ATOM 731 N N . LYS B 2 39 ? -28.188 -3.245 1.990 1.00 26.68 33 LYS B N 1
ATOM 732 C CA . LYS B 2 39 ? -29.014 -3.739 3.080 1.00 26.91 33 LYS B CA 1
ATOM 733 C C . LYS B 2 39 ? -30.211 -2.833 3.381 1.00 34.45 33 LYS B C 1
ATOM 734 O O . LYS B 2 39 ? -31.322 -3.316 3.603 1.00 29.62 33 LYS B O 1
ATOM 740 N N . GLU B 2 40 ? -29.981 -1.522 3.408 1.00 32.27 34 GLU B N 1
ATOM 741 C CA . GLU B 2 40 ? -31.012 -0.584 3.838 1.00 27.53 34 GLU B CA 1
ATOM 742 C C . GLU B 2 40 ? -31.620 0.213 2.692 1.00 29.46 34 GLU B C 1
ATOM 743 O O . GLU B 2 40 ? -32.678 0.813 2.855 1.00 28.98 34 GLU B O 1
ATOM 749 N N . GLY B 2 41 ? -30.963 0.234 1.537 1.00 23.74 35 GLY B N 1
ATOM 750 C CA . GLY B 2 41 ? -31.534 0.934 0.402 1.00 28.43 35 GLY B CA 1
ATOM 751 C C . GLY B 2 41 ? -31.282 2.434 0.376 1.00 32.33 35 GLY B C 1
ATOM 752 O O . GLY B 2 41 ? -31.760 3.126 -0.526 1.00 31.72 35 GLY B O 1
ATOM 753 N N . ILE B 2 42 ? -30.567 2.950 1.373 1.00 22.26 36 ILE B N 1
ATOM 754 C CA . ILE B 2 42 ? -30.225 4.372 1.391 1.00 16.91 36 ILE B CA 1
ATOM 755 C C . ILE B 2 42 ? -29.062 4.668 0.450 1.00 17.25 36 ILE B C 1
ATOM 756 O O . ILE B 2 42 ? -27.997 4.053 0.566 1.00 19.71 36 ILE B O 1
ATOM 761 N N . PRO B 2 43 ? -29.260 5.609 -0.492 1.00 22.13 37 PRO B N 1
ATOM 762 C CA . PRO B 2 43 ? -28.160 5.996 -1.385 1.00 25.84 37 PRO B CA 1
ATOM 763 C C . PRO B 2 43 ? -27.001 6.547 -0.578 1.00 19.97 37 PRO B C 1
ATOM 764 O O . PRO B 2 43 ? -27.236 7.338 0.334 1.00 19.87 37 PRO B O 1
ATOM 768 N N . PRO B 2 44 ? -25.774 6.125 -0.898 1.00 22.93 38 PRO B N 1
ATOM 769 C CA . PRO B 2 44 ? -24.590 6.535 -0.142 1.00 24.15 38 PRO B CA 1
ATOM 770 C C . PRO B 2 44 ? -24.491 8.051 0.056 1.00 29.17 38 PRO B C 1
ATOM 771 O O . PRO B 2 44 ? -24.060 8.480 1.128 1.00 26.49 38 PRO B O 1
ATOM 775 N N . ASP B 2 45 ? -24.916 8.845 -0.925 1.00 24.80 39 ASP B N 1
ATOM 776 C CA . ASP B 2 45 ?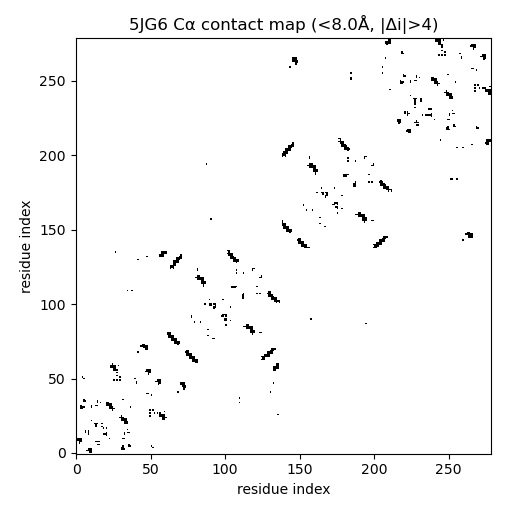 -24.797 10.294 -0.793 1.00 27.92 39 ASP B CA 1
ATOM 777 C C . ASP B 2 45 ? -25.830 10.873 0.183 1.00 27.03 39 ASP B C 1
ATOM 778 O O . ASP B 2 45 ? -25.789 12.058 0.503 1.00 32.13 39 ASP B O 1
ATOM 783 N N . GLN B 2 46 ? -26.751 10.039 0.656 1.00 14.87 40 GLN B N 1
ATOM 784 C CA . GLN B 2 46 ? -27.703 10.472 1.679 1.00 16.71 40 GLN B CA 1
ATOM 785 C C . GLN B 2 46 ? -27.406 9.846 3.044 1.00 18.67 40 GLN B C 1
ATOM 786 O O . GLN B 2 46 ? -28.193 9.979 3.982 1.00 20.70 40 GLN B O 1
ATOM 792 N N . GLN B 2 47 ? -26.281 9.145 3.144 1.00 16.47 41 GLN B N 1
ATOM 793 C CA . GLN B 2 47 ? -25.879 8.516 4.400 1.00 16.27 41 GLN B CA 1
ATOM 794 C C . GLN B 2 47 ? -24.869 9.352 5.176 1.00 19.23 41 GLN B C 1
ATOM 795 O O . GLN B 2 47 ? -23.901 9.844 4.601 1.00 18.09 41 GLN B O 1
ATOM 801 N N . ILE B 2 48 ? -25.068 9.473 6.488 1.00 17.03 42 ILE B N 1
ATOM 802 C CA . ILE B 2 48 ? -24.021 10.018 7.348 1.00 17.09 42 ILE B CA 1
ATOM 803 C C . ILE B 2 48 ? -23.705 9.022 8.460 1.00 15.28 42 ILE B C 1
ATOM 804 O O . ILE B 2 48 ? -24.600 8.583 9.179 1.00 14.37 42 ILE B O 1
ATOM 809 N N . LEU B 2 49 ? -22.430 8.667 8.589 1.00 13.45 43 LEU B N 1
ATOM 810 C CA . LEU B 2 49 ? -22.001 7.705 9.602 1.00 20.58 43 LEU B CA 1
ATOM 811 C C . LEU B 2 49 ? -21.200 8.370 10.706 1.00 12.99 43 LEU B C 1
ATOM 812 O O . LEU B 2 49 ? -20.367 9.250 10.441 1.00 15.93 43 LEU B O 1
ATOM 817 N N . PHE B 2 50 ? -21.439 7.920 11.933 1.00 13.22 44 PHE B N 1
ATOM 818 C CA . PHE B 2 50 ? -20.709 8.397 13.097 1.00 14.58 44 PHE B CA 1
ATOM 819 C C . PHE B 2 50 ? -20.192 7.232 13.920 1.00 19.74 44 PHE B C 1
ATOM 820 O O . PHE B 2 50 ? -20.876 6.227 14.095 1.00 18.05 44 PHE B O 1
ATOM 828 N N . PHE B 2 51 ? -18.991 7.398 14.449 1.00 14.56 45 PHE B N 1
ATOM 829 C CA . PHE B 2 51 ? -18.433 6.478 15.421 1.00 15.40 45 PHE B CA 1
ATOM 830 C C . PHE B 2 51 ? -18.148 7.290 16.672 1.00 18.37 45 PHE B C 1
ATOM 831 O O . PHE B 2 51 ? -17.346 8.217 16.638 1.00 17.26 45 PHE B O 1
ATOM 839 N N . ALA B 2 52 ? -18.843 6.961 17.758 1.00 20.64 46 ALA B N 1
ATOM 840 C CA . ALA B 2 52 ? -18.880 7.813 18.940 1.00 19.56 46 ALA B CA 1
ATOM 841 C C . ALA B 2 52 ? -19.332 9.213 18.521 1.00 24.34 46 ALA B C 1
ATOM 842 O O . ALA B 2 52 ? -20.458 9.387 18.052 1.00 29.88 46 ALA B O 1
ATOM 844 N N . VAL B 2 53 ? -18.444 10.195 18.636 1.00 23.89 47 VAL B N 1
ATOM 845 C CA . VAL B 2 53 ? -18.792 11.569 18.264 1.00 29.48 47 VAL B CA 1
ATOM 846 C C . VAL B 2 53 ? -18.012 12.019 17.040 1.00 25.72 47 VAL B C 1
ATOM 847 O O . VAL B 2 53 ? -17.900 13.211 16.754 1.00 31.35 47 VAL B O 1
ATOM 851 N N . LYS B 2 54 ? -17.485 11.049 16.309 1.00 20.47 48 LYS B N 1
ATOM 852 C CA . LYS B 2 54 ? -16.730 11.337 15.104 1.00 22.69 48 LYS B CA 1
ATOM 853 C C . LYS B 2 54 ? -17.584 11.071 13.869 1.00 18.91 48 LYS B C 1
ATOM 854 O O . LYS B 2 54 ? -18.118 9.975 13.708 1.00 15.25 48 LYS B O 1
ATOM 860 N N . ARG B 2 55 ? -17.745 12.075 13.014 1.00 15.95 49 ARG B N 1
ATOM 861 C CA . ARG B 2 55 ? -18.337 11.836 11.708 1.00 20.05 49 ARG B CA 1
ATOM 862 C C . ARG B 2 55 ? -17.270 11.198 10.830 1.00 18.90 49 ARG B C 1
ATOM 863 O O . ARG B 2 55 ? -16.129 11.666 10.804 1.00 18.43 49 ARG B O 1
ATOM 871 N N . LEU B 2 56 ? -17.630 10.129 10.128 1.00 18.93 50 LEU B N 1
ATOM 872 C CA . LEU B 2 56 ? -16.675 9.394 9.299 1.00 20.27 50 LEU B CA 1
ATOM 873 C C . LEU B 2 56 ? -16.635 9.979 7.883 1.00 21.09 50 LEU B C 1
ATOM 874 O O . LEU B 2 56 ? -17.676 10.205 7.267 1.00 19.64 50 LEU B O 1
ATOM 879 N N . GLU B 2 57 ? -15.434 10.226 7.375 1.00 22.92 51 GLU B N 1
ATOM 880 C CA . GLU B 2 57 ? -15.269 10.890 6.086 1.00 23.04 51 GLU B CA 1
ATOM 881 C C . GLU B 2 57 ? -15.016 9.899 4.965 1.00 23.53 51 GLU B C 1
ATOM 882 O O . GLU B 2 57 ? -14.251 8.943 5.139 1.00 19.48 51 GLU B O 1
ATOM 888 N N . ASP B 2 58 ? -15.635 10.140 3.811 1.00 23.11 52 ASP B N 1
ATOM 889 C CA . ASP B 2 58 ? -15.325 9.345 2.634 1.00 31.56 52 ASP B CA 1
ATOM 890 C C . ASP B 2 58 ? -13.838 9.526 2.344 1.00 31.88 52 ASP B C 1
ATOM 891 O O . ASP B 2 58 ? -13.268 10.589 2.603 1.00 35.76 52 ASP B O 1
ATOM 896 N N . GLY B 2 59 ? -13.203 8.479 1.841 1.00 28.79 53 GLY B N 1
ATOM 897 C CA . GLY B 2 59 ? -11.777 8.510 1.584 1.00 29.20 53 GLY B CA 1
ATOM 898 C C . GLY B 2 59 ? -10.969 7.914 2.719 1.00 30.55 53 GLY B C 1
ATOM 899 O O . GLY B 2 59 ? -9.841 7.479 2.514 1.00 40.25 53 GLY B O 1
ATOM 900 N N . ARG B 2 60 ? -11.537 7.898 3.922 1.00 24.83 54 ARG B N 1
ATOM 901 C CA . ARG B 2 60 ? -10.868 7.294 5.075 1.00 23.08 54 ARG B CA 1
ATOM 902 C C . ARG B 2 60 ? -11.260 5.827 5.207 1.00 21.92 54 ARG B C 1
ATOM 903 O O . ARG B 2 60 ? -12.241 5.392 4.624 1.00 21.15 54 ARG B O 1
ATOM 911 N N . THR B 2 61 ? -10.480 5.073 5.973 1.00 24.76 55 THR B N 1
ATOM 912 C CA . THR B 2 61 ? -10.769 3.669 6.227 1.00 23.97 55 THR B CA 1
ATOM 913 C C . THR B 2 61 ? -11.296 3.446 7.640 1.00 23.57 55 THR B C 1
ATOM 914 O O . THR B 2 61 ? -11.135 4.298 8.512 1.00 18.24 55 THR B O 1
ATOM 918 N N . LEU B 2 62 ? -11.896 2.284 7.873 1.00 23.02 56 LEU B N 1
ATOM 919 C CA . LEU B 2 62 ? -12.349 1.933 9.210 1.00 20.49 56 LEU B CA 1
ATOM 920 C C . LEU B 2 62 ? -11.186 1.933 10.187 1.00 15.13 56 LEU B C 1
ATOM 921 O O . LEU B 2 62 ? -11.320 2.400 11.316 1.00 23.68 56 LEU B O 1
ATOM 926 N N . SER B 2 63 ? -10.041 1.426 9.736 1.00 21.05 57 SER B N 1
ATOM 927 C CA A SER B 2 63 ? -8.852 1.364 10.583 0.54 21.08 57 SER B CA 1
ATOM 928 C CA B SER B 2 63 ? -8.834 1.365 10.553 0.46 21.21 57 SER B CA 1
ATOM 929 C C . SER B 2 63 ? -8.376 2.758 10.988 1.00 19.19 57 SER B C 1
ATOM 930 O O . SER B 2 63 ? -7.886 2.941 12.105 1.00 19.12 57 SER B O 1
ATOM 935 N N . ASP B 2 64 ? -8.535 3.737 10.097 1.00 22.13 58 ASP B N 1
ATOM 936 C CA . ASP B 2 64 ? -8.164 5.127 10.402 1.00 21.89 58 ASP B CA 1
ATOM 937 C C . ASP B 2 64 ? -8.892 5.619 11.648 1.00 19.74 58 ASP B C 1
ATOM 938 O O . ASP B 2 64 ? -8.374 6.457 12.388 1.00 21.34 58 ASP B O 1
ATOM 943 N N . TYR B 2 65 ? -10.088 5.088 11.890 1.00 17.86 59 TYR B N 1
ATOM 944 C CA . TYR B 2 65 ? -10.861 5.505 13.061 1.00 16.33 59 TYR B CA 1
ATOM 945 C C . TYR B 2 65 ? -10.725 4.516 14.212 1.00 17.88 59 TYR B C 1
ATOM 946 O O . TYR B 2 65 ? -11.339 4.694 15.266 1.00 17.92 59 TYR B O 1
ATOM 955 N N . ASN B 2 66 ? -9.902 3.491 13.995 1.00 17.31 60 ASN B N 1
ATOM 956 C CA . ASN B 2 66 ? -9.741 2.378 14.922 1.00 21.60 60 ASN B CA 1
ATOM 957 C C . ASN B 2 66 ? -11.098 1.734 15.229 1.00 23.65 60 ASN B C 1
ATOM 958 O O . ASN B 2 66 ? -11.408 1.392 16.372 1.00 19.83 60 ASN B O 1
ATOM 963 N N . ILE B 2 67 ? -11.917 1.615 14.190 1.00 20.52 61 ILE B N 1
ATOM 964 C CA . ILE B 2 67 ? -13.173 0.897 14.289 1.00 21.58 61 ILE B CA 1
ATOM 965 C C . ILE B 2 67 ? -12.844 -0.591 14.304 1.00 24.22 61 ILE B C 1
ATOM 966 O O . ILE B 2 67 ? -12.135 -1.081 13.430 1.00 25.60 61 ILE B O 1
ATOM 971 N N . GLN B 2 68 ? -13.361 -1.304 15.299 1.00 23.28 62 GLN B N 1
ATOM 972 C CA . GLN B 2 68 ? -12.935 -2.681 15.554 1.00 28.57 62 GLN B CA 1
ATOM 973 C C . GLN B 2 68 ? -14.093 -3.669 15.562 1.00 30.46 62 GLN B C 1
ATOM 974 O O . GLN B 2 68 ? -15.241 -3.287 15.322 1.00 27.19 62 GLN B O 1
ATOM 980 N N . LYS B 2 69 ? -13.774 -4.938 15.828 1.00 25.04 63 LYS B N 1
ATOM 981 C CA . LYS B 2 69 ? -14.785 -5.982 15.942 1.00 29.07 63 LYS B CA 1
ATOM 982 C C . LYS B 2 69 ? -15.861 -5.550 16.922 1.00 31.03 63 LYS B C 1
ATOM 983 O O . LYS B 2 69 ? -15.560 -5.155 18.045 1.00 26.12 63 LYS B O 1
ATOM 989 N N . LYS B 2 70 ? -17.109 -5.588 16.464 1.00 28.22 64 LYS B N 1
ATOM 990 C CA . LYS B 2 70 ? -18.274 -5.213 17.264 1.00 27.51 64 LYS B CA 1
ATOM 991 C C . LYS B 2 70 ? -18.301 -3.750 17.710 1.00 22.43 64 LYS B C 1
ATOM 992 O O . LYS B 2 70 ? -19.029 -3.402 18.641 1.00 21.17 64 LYS B O 1
ATOM 998 N N . SER B 2 71 ? -17.519 -2.893 17.058 1.00 18.21 65 SER B N 1
ATOM 999 C CA . SER B 2 71 ? -17.727 -1.458 17.219 1.00 17.70 65 SER B CA 1
ATOM 1000 C C . SER B 2 71 ? -19.113 -1.110 16.688 1.00 19.24 65 SER B C 1
ATOM 1001 O O . SER B 2 71 ? -19.612 -1.762 15.769 1.00 20.32 65 SER B O 1
ATOM 1004 N N . SER B 2 72 ? -19.725 -0.085 17.272 1.00 16.96 66 SER B N 1
ATOM 1005 C CA . SER B 2 72 ? -21.057 0.344 16.888 1.00 17.93 66 SER B CA 1
ATOM 1006 C C . SER B 2 72 ? -21.021 1.712 16.223 1.00 17.22 66 SER B C 1
ATOM 1007 O O . SER B 2 72 ? -20.423 2.656 16.753 1.00 19.18 66 SER B O 1
ATOM 1010 N N . LEU B 2 73 ? -21.665 1.800 15.062 1.00 16.92 67 LEU B N 1
ATOM 1011 C CA . LEU B 2 73 ? -21.779 3.042 14.310 1.00 17.05 67 LEU B CA 1
ATOM 1012 C C . LEU B 2 73 ? -23.209 3.538 14.384 1.00 16.61 67 LEU B C 1
ATOM 1013 O O . LEU B 2 73 ? -24.132 2.740 14.509 1.00 15.50 67 LEU B O 1
ATOM 1018 N N . LEU B 2 74 ? -23.391 4.850 14.288 1.00 16.33 68 LEU B N 1
ATOM 1019 C CA . LEU B 2 74 ? -24.720 5.411 14.118 1.00 17.23 68 LEU B CA 1
ATOM 1020 C C . LEU B 2 74 ? -24.873 5.848 12.669 1.00 14.80 68 LEU B C 1
ATOM 1021 O O . LEU B 2 74 ? -24.022 6.547 12.138 1.00 19.90 68 LEU B O 1
ATOM 1026 N N . LEU B 2 75 ? -25.964 5.433 12.037 1.00 16.16 69 LEU B N 1
ATOM 1027 C CA . LEU B 2 75 ? -26.277 5.868 10.688 1.00 15.78 69 LEU B CA 1
ATOM 1028 C C . LEU B 2 75 ? -27.437 6.850 10.712 1.00 17.58 69 LEU B C 1
ATOM 1029 O O . LEU B 2 75 ? -28.464 6.586 11.332 1.00 15.38 69 LEU B O 1
ATOM 1034 N N . ALA B 2 76 ? -27.264 7.989 10.048 1.00 16.28 70 ALA B N 1
ATOM 1035 C CA . ALA B 2 76 ? -28.348 8.953 9.906 1.00 14.53 70 ALA B CA 1
ATOM 1036 C C . ALA B 2 76 ? -28.459 9.359 8.444 1.00 20.04 70 ALA B C 1
ATOM 1037 O O . ALA B 2 76 ? -27.566 9.076 7.645 1.00 14.79 70 ALA B O 1
ATOM 1039 N N . MET B 2 77 ? -29.573 9.987 8.095 1.00 20.30 71 MET B N 1
ATOM 1040 C CA . MET B 2 77 ? -29.791 10.451 6.732 1.00 25.90 71 MET B CA 1
ATOM 1041 C C . MET B 2 77 ? -29.391 11.914 6.569 1.00 18.89 71 MET B C 1
ATOM 1042 O O . MET B 2 77 ? -29.485 12.712 7.505 1.00 17.67 71 MET B O 1
ATOM 1047 N N . ARG B 2 78 ? -28.909 12.243 5.380 1.00 18.35 72 ARG B N 1
ATOM 1048 C CA . ARG B 2 78 ? -28.618 13.616 5.020 1.00 22.90 72 ARG B CA 1
ATOM 1049 C C . ARG B 2 78 ? -29.718 14.102 4.085 1.00 25.53 72 ARG B C 1
ATOM 1050 O O . ARG B 2 78 ? -30.246 13.325 3.291 1.00 25.90 72 ARG B O 1
ATOM 1058 N N . VAL B 2 79 ? -30.087 15.371 4.215 1.00 23.86 73 VAL B N 1
ATOM 1059 C CA . VAL B 2 79 ? -30.966 16.008 3.247 1.00 25.64 73 VAL B CA 1
ATOM 1060 C C . VAL B 2 79 ? -30.267 15.958 1.889 1.00 25.50 73 VAL B C 1
ATOM 1061 O O . VAL B 2 79 ? -29.094 16.312 1.787 1.00 27.53 73 VAL B O 1
ATOM 1065 N N . PRO B 2 80 ? -30.967 15.481 0.848 1.00 21.82 74 PRO B N 1
ATOM 1066 C CA . PRO B 2 80 ? -30.352 15.403 -0.484 1.00 23.75 74 PRO B CA 1
ATOM 1067 C C . PRO B 2 80 ? -29.870 16.763 -0.993 1.00 31.89 74 PRO B C 1
ATOM 1068 O O . PRO B 2 80 ? -30.365 17.798 -0.543 1.00 33.39 74 PRO B O 1
ATOM 1072 N N . GLY B 2 81 ? -28.914 16.752 -1.919 1.00 41.19 75 GLY B N 1
ATOM 1073 C CA . GLY B 2 81 ? -28.436 17.974 -2.543 1.00 43.08 75 GLY B CA 1
ATOM 1074 C C . GLY B 2 81 ? -27.036 18.372 -2.121 1.00 45.09 75 GLY B C 1
ATOM 1075 O O . GLY B 2 81 ? -26.459 19.314 -2.671 1.00 51.75 75 GLY B O 1
ATOM 1076 N N . MET C 2 7 ? -12.531 7.707 -10.261 1.00 36.22 1 MET C N 1
ATOM 1077 C CA . MET C 2 7 ? -11.121 7.342 -10.301 1.00 34.35 1 MET C CA 1
ATOM 1078 C C . MET C 2 7 ? -10.724 6.860 -11.696 1.00 32.53 1 MET C C 1
ATOM 1079 O O . MET C 2 7 ? -11.583 6.477 -12.493 1.00 28.62 1 MET C O 1
ATOM 1084 N N . GLN C 2 8 ? -9.425 6.900 -11.988 1.00 24.97 2 GLN C N 1
ATO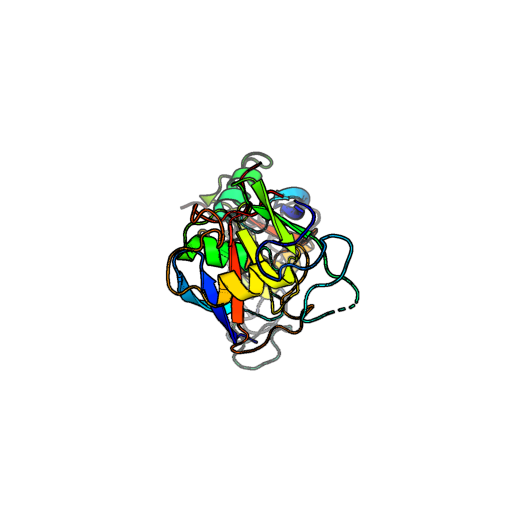M 1085 C CA . GLN C 2 8 ? -8.867 6.336 -13.220 1.00 24.03 2 GLN C CA 1
ATOM 1086 C C . GLN C 2 8 ? -8.227 4.974 -12.991 1.00 17.95 2 GLN C C 1
ATOM 1087 O O . GLN C 2 8 ? -7.513 4.785 -12.007 1.00 23.60 2 GLN C O 1
ATOM 1093 N N . ILE C 2 9 ? -8.463 4.034 -13.906 1.00 17.49 3 ILE C N 1
ATOM 1094 C CA . ILE C 2 9 ? -7.690 2.798 -13.925 1.00 17.90 3 ILE C CA 1
ATOM 1095 C C . ILE C 2 9 ? -6.982 2.661 -15.264 1.00 16.51 3 ILE C C 1
ATOM 1096 O O . ILE C 2 9 ? -7.365 3.289 -16.253 1.00 18.03 3 ILE C O 1
ATOM 1101 N N . LEU C 2 10 ? -5.933 1.852 -15.280 1.00 19.28 4 LEU C N 1
ATOM 1102 C CA . LEU C 2 10 ? -5.154 1.622 -16.488 1.00 16.91 4 LEU C CA 1
ATOM 1103 C C . LEU C 2 10 ? -5.462 0.219 -16.983 1.00 19.61 4 LEU C C 1
ATOM 1104 O O . LEU C 2 10 ? -5.555 -0.717 -16.187 1.00 20.03 4 LEU C O 1
ATOM 1109 N N . VAL C 2 11 ? -5.625 0.073 -18.293 1.00 14.86 5 VAL C N 1
ATOM 1110 C CA . VAL C 2 11 ? -5.921 -1.231 -18.874 1.00 15.24 5 VAL C CA 1
ATOM 1111 C C . VAL C 2 11 ? -4.965 -1.513 -20.024 1.00 18.78 5 VAL C C 1
ATOM 1112 O O . VAL C 2 11 ? -4.866 -0.723 -20.956 1.00 15.54 5 VAL C O 1
ATOM 1116 N N . LYS C 2 12 ? -4.242 -2.622 -19.928 1.00 18.59 6 LYS C N 1
ATOM 1117 C CA . LYS C 2 12 ? -3.400 -3.095 -21.023 1.00 23.49 6 LYS C CA 1
ATOM 1118 C C . LYS C 2 12 ? -4.247 -3.862 -22.032 1.00 16.90 6 LYS C C 1
ATOM 1119 O O . LYS C 2 12 ? -4.889 -4.852 -21.686 1.00 15.03 6 LYS C O 1
ATOM 1125 N N . THR C 2 13 ? -4.277 -3.372 -23.271 1.00 19.21 7 THR C N 1
ATOM 1126 C CA . THR C 2 13 ? -5.140 -3.936 -24.313 1.00 15.51 7 THR C CA 1
ATOM 1127 C C . THR C 2 13 ? -4.395 -4.952 -25.181 1.00 17.84 7 THR C C 1
ATOM 1128 O O . THR C 2 13 ? -3.163 -4.932 -25.241 1.00 20.68 7 THR C O 1
ATOM 1132 N N . PRO C 2 14 ? -5.141 -5.839 -25.870 1.00 15.47 8 PRO C N 1
ATOM 1133 C CA . PRO C 2 14 ? -4.534 -6.825 -26.772 1.00 20.02 8 PRO C CA 1
ATOM 1134 C C . PRO C 2 14 ? -3.691 -6.224 -27.901 1.00 18.00 8 PRO C C 1
ATOM 1135 O O . PRO C 2 14 ? -2.812 -6.918 -28.402 1.00 23.04 8 PRO C O 1
ATOM 1139 N N . ARG C 2 15 ? -3.948 -4.985 -28.311 1.00 17.89 9 ARG C N 1
ATOM 1140 C CA . ARG C 2 15 ? -3.145 -4.402 -29.389 1.00 26.07 9 ARG C CA 1
ATOM 1141 C C . ARG C 2 15 ? -1.788 -3.918 -28.869 1.00 26.19 9 ARG C C 1
ATOM 1142 O O . ARG C 2 15 ? -0.912 -3.547 -29.653 1.00 24.29 9 ARG C O 1
ATOM 1150 N N . GLY C 2 16 ? -1.620 -3.925 -27.549 1.00 25.35 10 GLY C N 1
ATOM 1151 C CA . GLY C 2 16 ? -0.328 -3.653 -26.944 1.00 29.13 10 GLY C CA 1
ATOM 1152 C C . GLY C 2 16 ? -0.269 -2.312 -26.243 1.00 28.21 10 GLY C C 1
ATOM 1153 O O . GLY C 2 16 ? 0.710 -1.988 -25.575 1.00 35.62 10 GLY C O 1
ATOM 1154 N N . LYS C 2 17 ? -1.322 -1.523 -26.401 1.00 26.96 11 LYS C N 1
ATOM 1155 C CA . LYS C 2 17 ? -1.366 -0.187 -25.824 1.00 23.52 11 LYS C CA 1
ATOM 1156 C C . LYS C 2 17 ? -2.118 -0.151 -24.494 1.00 23.76 11 LYS C C 1
ATOM 1157 O O . LYS C 2 17 ? -3.061 -0.909 -24.273 1.00 20.90 11 LYS C O 1
ATOM 1159 N N . THR C 2 18 ? -1.693 0.742 -23.614 1.00 19.11 12 THR C N 1
ATOM 1160 C CA . THR C 2 18 ? -2.383 0.970 -22.356 1.00 23.87 12 THR C CA 1
ATOM 1161 C C . THR C 2 18 ? -3.317 2.180 -22.477 1.00 23.20 12 THR C C 1
ATOM 1162 O O . THR C 2 18 ? -2.929 3.244 -22.967 1.00 21.50 12 THR C O 1
ATOM 1166 N N . ILE C 2 19 ? -4.569 1.985 -22.082 1.00 19.26 13 ILE C N 1
ATOM 1167 C CA . ILE C 2 19 ? -5.559 3.049 -22.088 1.00 21.58 13 ILE C CA 1
ATOM 1168 C C . ILE C 2 19 ? -5.979 3.342 -20.662 1.00 19.74 13 ILE C C 1
ATOM 1169 O O . ILE C 2 19 ? -5.620 2.606 -19.744 1.00 19.07 13 ILE C O 1
ATOM 1174 N N . THR C 2 20 ? -6.716 4.427 -20.472 1.00 17.70 14 THR C N 1
ATOM 1175 C CA . THR C 2 20 ? -7.282 4.720 -19.166 1.00 17.97 14 THR C CA 1
A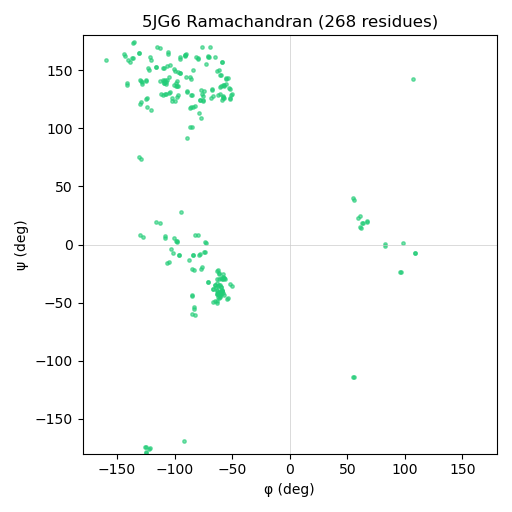TOM 1176 C C . THR C 2 20 ? -8.803 4.678 -19.253 1.00 17.72 14 THR C C 1
ATOM 1177 O O . THR C 2 20 ? -9.382 4.909 -20.312 1.00 23.25 14 THR C O 1
ATOM 1181 N N . LEU C 2 21 ? -9.437 4.364 -18.136 1.00 17.54 15 LEU C N 1
ATOM 1182 C CA . LEU C 2 21 ? -10.883 4.421 -18.036 1.00 17.26 15 LEU C CA 1
ATOM 1183 C C . LEU C 2 21 ? -11.246 5.243 -16.819 1.00 20.95 15 LEU C C 1
ATOM 1184 O O . LEU C 2 21 ? -10.624 5.093 -15.764 1.00 24.66 15 LEU C O 1
ATOM 1189 N N . GLU C 2 22 ? -12.257 6.096 -16.959 1.00 18.42 16 GLU C N 1
ATOM 1190 C CA . GLU C 2 22 ? -12.841 6.780 -15.814 1.00 18.90 16 GLU C CA 1
ATOM 1191 C C . GLU C 2 22 ? -13.900 5.877 -15.213 1.00 19.18 16 GLU C C 1
ATOM 1192 O O . GLU C 2 22 ? -14.882 5.548 -15.868 1.00 24.21 16 GLU C O 1
ATOM 1198 N N . VAL C 2 23 ? -13.699 5.479 -13.967 1.00 23.72 17 VAL C N 1
ATOM 1199 C CA . VAL C 2 23 ? -14.583 4.529 -13.313 1.00 21.32 17 VAL C CA 1
ATOM 1200 C C . VAL C 2 23 ? -14.915 4.975 -11.892 1.00 25.59 17 VAL C C 1
ATOM 1201 O O . VAL C 2 23 ? -14.394 5.983 -11.407 1.00 21.03 17 VAL C O 1
ATOM 1205 N N . GLU C 2 24 ? -15.812 4.230 -11.255 1.00 23.47 18 GLU C N 1
ATOM 1206 C CA . GLU C 2 24 ? -16.137 4.388 -9.841 1.00 21.54 18 GLU C CA 1
ATOM 1207 C C . GLU C 2 24 ? -15.874 3.032 -9.198 1.00 21.82 18 GLU C C 1
ATOM 1208 O O . GLU C 2 24 ? -15.977 2.016 -9.882 1.00 23.27 18 GLU C O 1
ATOM 1214 N N . PRO C 2 25 ? -15.521 3.002 -7.896 1.00 24.44 19 PRO C N 1
ATOM 1215 C CA . PRO C 2 25 ? -15.275 1.725 -7.206 1.00 24.09 19 PRO C CA 1
ATOM 1216 C C . PRO C 2 25 ? -16.476 0.780 -7.273 1.00 21.82 19 PRO C C 1
ATOM 1217 O O . PRO C 2 25 ? -16.317 -0.440 -7.245 1.00 20.47 19 PRO C O 1
ATOM 1221 N N . SER C 2 26 ? -17.668 1.357 -7.361 1.00 18.92 20 SER C N 1
ATOM 1222 C CA . SER C 2 26 ? -18.906 0.592 -7.370 1.00 25.77 20 SER C CA 1
ATOM 1223 C C . SER C 2 26 ? -19.277 0.078 -8.760 1.00 24.33 20 SER C C 1
ATOM 1224 O O . SER C 2 26 ? -20.211 -0.707 -8.898 1.00 25.63 20 SER C O 1
ATOM 1227 N N . ASP C 2 27 ? -18.557 0.522 -9.786 1.00 25.15 21 ASP C N 1
ATOM 1228 C CA . ASP C 2 27 ? -18.772 0.003 -11.134 1.00 24.49 21 ASP C CA 1
ATOM 1229 C C . ASP C 2 27 ? -18.635 -1.520 -11.184 1.00 24.67 21 ASP C C 1
ATOM 1230 O O . ASP C 2 27 ? -17.739 -2.098 -10.559 1.00 18.68 21 ASP C O 1
ATOM 1235 N N . THR C 2 28 ? -19.535 -2.165 -11.915 1.00 24.07 22 THR C N 1
ATOM 1236 C CA . THR C 2 28 ? -19.439 -3.597 -12.126 1.00 26.59 22 THR C CA 1
ATOM 1237 C C . THR C 2 28 ? -18.409 -3.901 -13.207 1.00 25.11 22 THR C C 1
ATOM 1238 O O . THR C 2 28 ? -18.079 -3.044 -14.037 1.00 20.95 22 THR C O 1
ATOM 1242 N N . ILE C 2 29 ? -17.922 -5.134 -13.210 1.00 18.81 23 ILE C N 1
ATOM 1243 C CA . ILE C 2 29 ? -17.011 -5.576 -14.252 1.00 17.58 23 ILE C CA 1
ATOM 1244 C C . ILE C 2 29 ? -17.683 -5.465 -15.631 1.00 16.04 23 ILE C C 1
ATOM 1245 O O . ILE C 2 29 ? -17.038 -5.097 -16.618 1.00 16.71 23 ILE C O 1
ATOM 1250 N N . GLU C 2 30 ? -18.983 -5.746 -15.683 1.00 16.56 24 GLU C N 1
ATOM 1251 C CA . GLU C 2 30 ? -19.747 -5.636 -16.924 1.00 22.83 24 GLU C CA 1
ATOM 1252 C C . GLU C 2 30 ? -19.734 -4.208 -17.466 1.00 23.93 24 GLU C C 1
ATOM 1253 O O . GLU C 2 30 ? -19.597 -3.992 -18.671 1.00 18.89 24 GLU C O 1
ATOM 1255 N N . ASN C 2 31 ? -19.892 -3.240 -16.568 1.00 19.40 25 ASN C N 1
ATOM 1256 C CA . ASN C 2 31 ? -19.832 -1.833 -16.935 1.00 19.63 25 ASN C CA 1
ATOM 1257 C C . ASN C 2 31 ? -18.467 -1.459 -17.513 1.00 15.59 25 ASN C C 1
ATOM 1258 O O . ASN C 2 31 ? -18.376 -0.805 -18.564 1.00 19.60 25 ASN C O 1
ATOM 1263 N N . VAL C 2 32 ? -17.414 -1.905 -16.842 1.00 16.40 26 VAL C N 1
ATOM 1264 C CA . VAL C 2 32 ? -16.054 -1.664 -17.314 1.00 16.30 26 VAL C CA 1
ATOM 1265 C C . VAL C 2 32 ? -15.871 -2.223 -18.723 1.00 18.68 26 VAL C C 1
ATOM 1266 O O . VAL C 2 32 ? -15.305 -1.554 -19.594 1.00 19.21 26 VAL C O 1
ATOM 1270 N N . LYS C 2 33 ? -16.384 -3.430 -18.964 1.00 15.13 27 LYS C N 1
ATOM 1271 C CA . LYS C 2 33 ? -16.260 -4.037 -20.291 1.00 15.70 27 LYS C CA 1
ATOM 1272 C C . LYS C 2 33 ? -17.036 -3.242 -21.344 1.00 21.13 27 LYS C C 1
ATOM 1273 O O . LYS C 2 33 ? -16.613 -3.142 -22.494 1.00 20.12 27 LYS C O 1
ATOM 1279 N N . ALA C 2 34 ? -18.174 -2.685 -20.948 1.00 17.45 28 ALA C N 1
ATOM 1280 C CA . ALA C 2 34 ? -18.953 -1.850 -21.846 1.00 17.94 28 ALA C CA 1
ATOM 1281 C C . ALA C 2 34 ? -18.147 -0.619 -22.259 1.00 18.17 28 ALA C C 1
ATOM 1282 O O . ALA C 2 34 ? -18.168 -0.203 -23.415 1.00 19.03 28 ALA C O 1
ATOM 1284 N N . LYS C 2 35 ? -17.452 -0.028 -21.296 1.00 17.51 29 LYS C N 1
ATOM 1285 C CA . LYS C 2 35 ? -16.591 1.114 -21.577 1.00 28.08 29 LYS C CA 1
ATOM 1286 C C . LYS C 2 35 ? -15.461 0.724 -22.510 1.00 24.07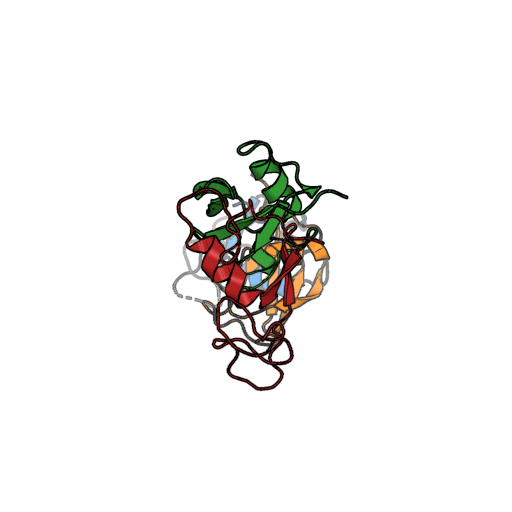 29 LYS C C 1
ATOM 1287 O O . LYS C 2 35 ? -15.090 1.486 -23.397 1.00 19.04 29 LYS C O 1
ATOM 1293 N N . ILE C 2 36 ? -14.916 -0.470 -22.304 1.00 17.11 30 ILE C N 1
ATOM 1294 C CA . ILE C 2 36 ? -13.832 -0.957 -23.134 1.00 18.72 30 ILE C CA 1
ATOM 1295 C C . ILE C 2 36 ? -14.318 -1.185 -24.558 1.00 18.69 30 ILE C C 1
ATOM 1296 O O . ILE C 2 36 ? -13.608 -0.896 -25.521 1.00 21.65 30 ILE C O 1
ATOM 1301 N N . GLN C 2 37 ? -15.542 -1.683 -24.699 1.00 19.69 31 GLN C N 1
ATOM 1302 C CA . GLN C 2 37 ? -16.110 -1.873 -26.029 1.00 19.31 31 GLN C CA 1
ATOM 1303 C C . GLN C 2 37 ? -16.232 -0.552 -26.781 1.00 23.07 31 GLN C C 1
ATOM 1304 O O . GLN C 2 37 ? -15.972 -0.490 -27.983 1.00 22.07 31 GLN C O 1
ATOM 1310 N N . ASP C 2 38 ? -16.652 0.492 -26.072 1.00 22.22 32 ASP C N 1
ATOM 1311 C CA A ASP C 2 38 ? -16.798 1.809 -26.680 0.48 27.43 32 ASP C CA 1
ATOM 1312 C CA B ASP C 2 38 ? -16.797 1.820 -26.659 0.52 27.43 32 ASP C CA 1
ATOM 1313 C C . ASP C 2 38 ? -15.458 2.311 -27.211 1.00 28.66 32 ASP C C 1
ATOM 1314 O O . ASP C 2 38 ? -15.388 2.874 -28.297 1.00 28.63 32 ASP C O 1
ATOM 1323 N N . LYS C 2 39 ? -14.393 2.082 -26.448 1.00 26.76 33 LYS C N 1
ATOM 1324 C CA . LYS C 2 39 ? -13.071 2.570 -26.818 1.00 25.54 33 LYS C CA 1
ATOM 1325 C C . LYS C 2 39 ? -12.329 1.644 -27.768 1.00 28.86 33 LYS C C 1
ATOM 1326 O O . LYS C 2 39 ? -11.741 2.103 -28.749 1.00 29.49 33 LYS C O 1
ATOM 1332 N N . GLU C 2 40 ? -12.372 0.344 -27.491 1.00 25.51 34 GLU C N 1
ATOM 1333 C CA . GLU C 2 40 ? -11.538 -0.615 -28.212 1.00 23.01 34 GLU C CA 1
ATOM 1334 C C . GLU C 2 40 ? -12.310 -1.450 -29.229 1.00 22.43 34 GLU C C 1
ATOM 1335 O O . GLU C 2 40 ? -11.708 -2.105 -30.068 1.00 21.74 34 GLU C O 1
ATOM 1341 N N . GLY C 2 41 ? -13.637 -1.445 -29.139 1.00 20.70 35 GLY C N 1
ATOM 1342 C CA . GLY C 2 41 ? -14.461 -2.143 -30.115 1.00 21.43 35 GLY C CA 1
ATOM 1343 C C . GLY C 2 41 ? -14.642 -3.634 -29.871 1.00 26.86 35 GLY C C 1
ATOM 1344 O O . GLY C 2 41 ? -15.358 -4.306 -30.610 1.00 28.40 35 GLY C O 1
ATOM 1345 N N . ILE C 2 42 ? -14.012 -4.155 -28.825 1.00 22.85 36 ILE C N 1
ATOM 1346 C CA . ILE C 2 42 ? -14.156 -5.567 -28.488 1.00 18.92 36 ILE C CA 1
ATOM 1347 C C . ILE C 2 42 ? -15.489 -5.831 -27.783 1.00 23.34 36 ILE C C 1
ATOM 1348 O O . ILE C 2 42 ? -15.786 -5.210 -26.756 1.00 18.61 36 ILE C O 1
ATOM 1353 N N . PRO C 2 43 ? -16.303 -6.753 -28.330 1.00 22.48 37 PRO C N 1
ATOM 1354 C CA . PRO C 2 43 ? -17.555 -7.111 -27.648 1.00 19.62 37 PRO C CA 1
ATOM 1355 C C . PRO C 2 43 ? -17.273 -7.663 -26.254 1.00 18.51 37 PRO C C 1
ATOM 1356 O O . PRO C 2 43 ? -16.322 -8.426 -26.094 1.00 18.32 37 PRO C O 1
ATOM 1360 N N . PRO C 2 44 ? -18.052 -7.237 -25.246 1.00 21.62 38 PRO C N 1
ATOM 1361 C CA . PRO C 2 44 ? -17.813 -7.664 -23.862 1.00 17.46 38 PRO C CA 1
ATOM 1362 C C . PRO C 2 44 ? -17.700 -9.188 -23.697 1.00 29.23 38 PRO C C 1
ATOM 1363 O O . PRO C 2 44 ? -16.915 -9.634 -22.863 1.00 19.82 38 PRO C O 1
ATOM 1367 N N . ASP C 2 45 ? -18.441 -9.972 -24.477 1.00 24.74 39 ASP C N 1
ATOM 1368 C CA . ASP C 2 45 ? -18.377 -11.423 -24.310 1.00 29.85 39 ASP C CA 1
ATOM 1369 C C . ASP C 2 45 ? -17.069 -12.002 -24.854 1.00 27.93 39 ASP C C 1
ATOM 1370 O O . ASP C 2 45 ? -16.787 -13.187 -24.665 1.00 28.06 39 ASP C O 1
ATOM 1375 N N . GLN C 2 46 ? -16.260 -11.174 -25.509 1.00 19.53 40 GLN C N 1
ATOM 1376 C CA . GLN C 2 46 ? -14.946 -11.641 -25.964 1.00 20.15 40 GLN C CA 1
ATOM 1377 C C . GLN C 2 46 ? -13.807 -11.038 -25.145 1.00 20.18 40 GLN C C 1
ATOM 1378 O O . GLN C 2 46 ? -12.624 -11.268 -25.435 1.00 18.62 40 GLN C O 1
ATOM 1384 N N . GLN C 2 47 ? -14.171 -10.302 -24.101 1.00 19.18 41 GLN C N 1
ATOM 1385 C CA . GLN C 2 47 ? -13.196 -9.678 -23.211 1.00 17.28 41 GLN C CA 1
ATOM 1386 C C . GLN C 2 47 ? -12.948 -10.519 -21.973 1.00 18.70 41 GLN C C 1
ATOM 1387 O O . GLN C 2 47 ? -13.887 -11.035 -21.370 1.00 17.74 41 GLN C O 1
ATOM 1393 N N . ILE C 2 48 ? -11.683 -10.646 -21.592 1.00 13.83 42 ILE C N 1
ATOM 1394 C CA . ILE C 2 48 ? -11.342 -11.196 -20.284 1.00 18.46 42 ILE C CA 1
ATOM 1395 C C . ILE C 2 48 ? -10.457 -10.227 -19.529 1.00 21.66 42 ILE C C 1
ATOM 1396 O O . ILE C 2 48 ? -9.408 -9.826 -20.033 1.00 20.30 42 ILE C O 1
ATOM 1401 N N . LEU C 2 49 ? -10.864 -9.862 -18.315 1.00 12.78 43 LEU C N 1
ATOM 1402 C CA . LEU C 2 49 ? -10.084 -8.910 -17.518 1.00 13.49 43 LEU C CA 1
ATOM 1403 C C . LEU C 2 49 ? -9.400 -9.595 -16.342 1.00 14.45 43 LEU C C 1
ATOM 1404 O O . LEU C 2 49 ? -9.984 -10.477 -15.705 1.00 12.17 43 LEU C O 1
ATOM 1409 N N . PHE C 2 50 ? -8.169 -9.174 -16.054 1.00 13.61 44 PHE C N 1
ATOM 1410 C CA . PHE C 2 50 ? -7.420 -9.690 -14.923 1.00 18.74 44 PHE C CA 1
ATOM 1411 C C . PHE C 2 50 ? -6.890 -8.543 -14.081 1.00 18.21 44 PHE C C 1
ATOM 1412 O O . PHE C 2 50 ? -6.463 -7.522 -14.614 1.00 17.91 44 PHE C O 1
ATOM 1420 N N . PHE C 2 51 ? -6.922 -8.717 -12.766 1.00 16.94 45 PHE C N 1
ATOM 1421 C CA . PHE C 2 51 ? -6.254 -7.794 -11.852 1.00 18.55 45 PHE C CA 1
ATOM 1422 C C . PHE C 2 51 ? -5.286 -8.599 -10.996 1.00 18.43 45 PHE C C 1
ATOM 1423 O O . PHE C 2 51 ? -5.715 -9.488 -10.257 1.00 22.34 45 PHE C O 1
ATOM 1431 N N . ALA C 2 52 ? -3.996 -8.290 -11.103 1.00 23.08 46 ALA C N 1
ATOM 1432 C CA . ALA C 2 52 ? -2.942 -9.172 -10.608 1.00 37.80 46 ALA C CA 1
ATOM 1433 C C . ALA C 2 52 ? -3.124 -10.553 -11.258 1.00 40.78 46 ALA C C 1
ATOM 1434 O O . ALA C 2 52 ? -2.989 -10.683 -12.476 1.00 44.21 46 ALA C O 1
ATOM 1436 N N . VAL C 2 53 ? -3.442 -11.575 -10.467 1.00 29.55 47 VAL C N 1
ATOM 1437 C CA . VAL C 2 53 ? -3.647 -12.913 -11.030 1.00 23.94 47 VAL C CA 1
ATOM 1438 C C . VAL C 2 53 ? -5.074 -13.412 -10.853 1.00 28.02 47 VAL C C 1
ATOM 1439 O O . VAL C 2 53 ? -5.339 -14.617 -10.932 1.00 32.29 47 VAL C O 1
ATOM 1443 N N . LYS C 2 54 ? -5.993 -12.484 -10.612 1.00 23.88 48 LYS C N 1
ATOM 1444 C CA . LYS C 2 54 ? -7.406 -12.823 -10.478 1.00 29.71 48 LYS C CA 1
ATOM 1445 C C . LYS C 2 54 ? -8.164 -12.464 -11.753 1.00 28.41 48 LYS C C 1
ATOM 1446 O O . LYS C 2 54 ? -8.100 -11.327 -12.227 1.00 26.60 48 LYS C O 1
ATOM 1448 N N . ARG C 2 55 ? -8.871 -13.436 -12.315 1.00 20.74 49 ARG C N 1
ATOM 1449 C CA . ARG C 2 55 ? -9.791 -13.151 -13.399 1.00 22.42 49 ARG C CA 1
ATOM 1450 C C . ARG C 2 55 ? -11.020 -12.481 -12.810 1.00 26.59 49 ARG C C 1
ATOM 1451 O O . ARG C 2 55 ? -11.575 -12.947 -11.814 1.00 20.76 49 ARG C O 1
ATOM 1459 N N . LEU C 2 56 ? -11.450 -11.382 -13.421 1.00 21.63 50 LEU C N 1
ATOM 1460 C CA . LEU C 2 56 ? -12.560 -10.624 -12.866 1.00 21.10 50 LEU C CA 1
ATOM 1461 C C . LEU C 2 56 ? -13.902 -11.128 -13.389 1.00 21.85 50 LEU C C 1
ATOM 1462 O O . LEU C 2 56 ? -14.098 -11.295 -14.594 1.00 23.49 50 LEU C O 1
ATOM 1467 N N . GLU C 2 57 ? -14.834 -11.358 -12.473 1.00 22.73 51 GLU C N 1
ATOM 1468 C CA . GLU C 2 57 ? -16.128 -11.926 -12.841 1.00 27.59 51 GLU C CA 1
ATOM 1469 C C . GLU C 2 57 ? -17.186 -10.848 -12.985 1.00 27.88 51 GLU C C 1
ATOM 1470 O O . GLU C 2 57 ? -17.223 -9.889 -12.208 1.00 20.84 51 GLU C O 1
ATOM 1476 N N . ASP C 2 58 ? -18.036 -11.010 -13.992 1.00 25.59 52 ASP C N 1
ATOM 1477 C CA . ASP C 2 58 ? -19.189 -10.145 -14.168 1.00 43.44 52 ASP C CA 1
ATOM 1478 C C . ASP C 2 58 ? -20.071 -10.277 -12.933 1.00 49.93 52 ASP C C 1
ATOM 1479 O O . ASP C 2 58 ? -20.172 -11.355 -12.341 1.00 54.48 52 ASP C O 1
ATOM 1484 N N . GLY C 2 59 ? -20.710 -9.180 -12.549 1.00 37.12 53 GLY C N 1
ATOM 1485 C CA . GLY C 2 59 ? -21.524 -9.163 -11.351 1.00 33.96 53 GLY C CA 1
ATOM 1486 C C . GLY C 2 59 ? -20.778 -8.616 -10.148 1.00 35.44 53 GLY C C 1
ATOM 1487 O O . GLY C 2 59 ? -21.394 -8.117 -9.211 1.00 41.56 53 GLY C O 1
ATOM 1488 N N . ARG C 2 60 ? -19.450 -8.691 -10.178 1.00 26.99 54 ARG C N 1
ATOM 1489 C CA . ARG C 2 60 ? -18.632 -8.145 -9.096 1.00 26.11 54 ARG C CA 1
ATOM 1490 C C . ARG C 2 60 ? -18.277 -6.699 -9.408 1.00 28.82 54 ARG C C 1
ATOM 1491 O O . ARG C 2 60 ? -18.390 -6.267 -10.555 1.00 28.72 54 ARG C O 1
ATOM 1493 N N . THR C 2 61 ? -17.853 -5.952 -8.391 1.00 24.76 55 THR C N 1
ATOM 1494 C CA . THR C 2 61 ? -17.440 -4.565 -8.580 1.00 22.54 55 THR C CA 1
ATOM 1495 C C . THR C 2 61 ? -15.925 -4.429 -8.507 1.00 22.07 55 THR C C 1
ATOM 1496 O O . THR C 2 61 ? -15.233 -5.343 -8.052 1.00 21.73 55 THR C O 1
ATOM 1500 N N . LEU C 2 62 ? -15.418 -3.286 -8.958 1.00 22.95 56 LEU C N 1
ATOM 1501 C CA . LEU C 2 62 ? -13.999 -2.984 -8.837 1.00 26.75 56 LEU C CA 1
ATOM 1502 C C . LEU C 2 62 ? -13.598 -3.009 -7.365 1.00 23.89 56 LEU C C 1
ATOM 1503 O O . LEU C 2 62 ? -12.540 -3.521 -7.015 1.00 20.54 56 LEU C O 1
ATOM 1508 N N . SER C 2 63 ? -14.464 -2.476 -6.505 1.00 21.60 57 SER C N 1
ATOM 1509 C CA . SER C 2 63 ? -14.185 -2.432 -5.073 1.00 24.54 57 SER C CA 1
ATOM 1510 C C . SER C 2 63 ? -14.015 -3.838 -4.498 1.00 19.10 57 SER C C 1
ATOM 1511 O O . SER C 2 63 ? -13.192 -4.049 -3.600 1.00 21.36 57 SER C O 1
ATOM 1514 N N . ASP C 2 64 ? -14.775 -4.793 -5.034 1.00 21.52 58 ASP C N 1
ATOM 1515 C CA . ASP C 2 64 ? -14.692 -6.194 -4.613 1.00 20.69 58 ASP C CA 1
ATOM 1516 C C . ASP C 2 64 ? -13.289 -6.776 -4.779 1.00 29.38 58 ASP C C 1
ATOM 1517 O O . ASP C 2 64 ? -12.897 -7.688 -4.052 1.00 30.60 58 ASP C O 1
ATOM 1522 N N . TYR C 2 65 ? -12.544 -6.267 -5.755 1.00 29.06 59 TYR C N 1
ATOM 1523 C CA . TYR C 2 65 ? -11.189 -6.760 -6.016 1.00 24.23 59 TYR C CA 1
ATOM 1524 C C . TYR C 2 65 ? -10.118 -5.841 -5.433 1.00 25.44 59 TYR C C 1
ATOM 1525 O O . TYR C 2 65 ? -8.923 -6.047 -5.659 1.00 23.67 59 TYR C O 1
ATOM 1534 N N . ASN C 2 66 ? -10.563 -4.829 -4.691 1.00 21.75 60 ASN C N 1
ATOM 1535 C CA . ASN C 2 66 ? -9.697 -3.777 -4.172 1.00 28.53 60 ASN C CA 1
ATOM 1536 C C . ASN C 2 66 ? -8.914 -3.075 -5.271 1.00 26.90 60 ASN C C 1
ATOM 1537 O O . ASN C 2 66 ? -7.756 -2.700 -5.095 1.00 22.38 60 ASN C O 1
ATOM 1542 N N . ILE C 2 67 ? -9.575 -2.874 -6.402 1.00 22.83 61 ILE C N 1
ATOM 1543 C CA . ILE C 2 67 ? -9.003 -2.098 -7.488 1.00 25.13 61 ILE C CA 1
ATOM 1544 C C . ILE C 2 67 ? -9.073 -0.612 -7.141 1.00 28.88 61 ILE C C 1
ATOM 1545 O O . ILE C 2 67 ? -10.118 -0.114 -6.733 1.00 23.59 61 ILE C O 1
ATOM 1550 N N . GLN C 2 68 ? -7.949 0.086 -7.267 1.00 29.38 62 GLN C N 1
ATOM 1551 C CA . GLN C 2 68 ? -7.856 1.459 -6.787 1.00 26.39 62 GLN C CA 1
ATOM 1552 C C . GLN C 2 68 ? -7.414 2.430 -7.872 1.00 23.89 62 GLN C C 1
ATOM 1553 O O . GLN C 2 68 ? -7.186 2.038 -9.018 1.00 19.34 62 GLN C O 1
ATOM 1559 N N . LYS C 2 69 ? -7.291 3.699 -7.494 1.00 21.10 63 LYS C N 1
ATOM 1560 C CA . LYS C 2 69 ? -6.821 4.733 -8.403 1.00 26.37 63 LYS C CA 1
ATOM 1561 C C . LYS C 2 69 ? -5.504 4.311 -9.059 1.00 24.63 63 LYS C C 1
ATOM 1562 O O . LYS C 2 69 ? -4.546 3.939 -8.373 1.00 23.47 63 LYS C O 1
ATOM 1568 N N . LYS C 2 70 ? -5.485 4.338 -10.387 1.00 25.88 64 LYS C N 1
ATOM 1569 C CA . LYS C 2 70 ? -4.310 3.976 -11.187 1.00 30.36 64 LYS C CA 1
ATOM 1570 C C . LYS C 2 70 ? -3.873 2.519 -11.031 1.00 28.55 64 LYS C C 1
ATOM 1571 O O . LYS C 2 70 ? -2.736 2.167 -11.353 1.00 20.79 64 LYS C O 1
ATOM 1577 N N . SER C 2 71 ? -4.764 1.670 -10.540 1.00 14.03 65 SER C N 1
ATOM 1578 C CA . SER C 2 71 ? -4.521 0.236 -10.635 1.00 18.98 65 SER C CA 1
ATOM 1579 C C . SER C 2 71 ? -4.444 -0.142 -12.122 1.00 2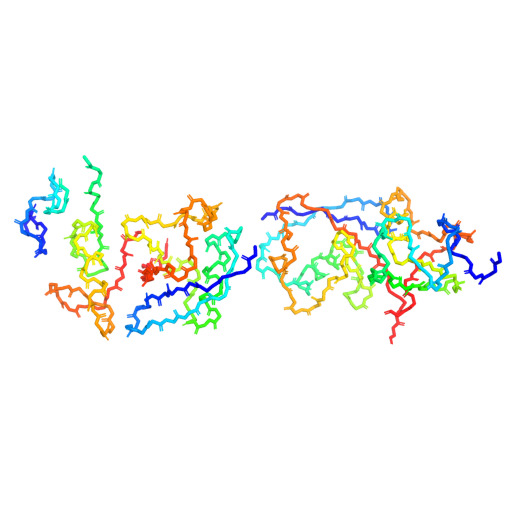0.05 65 SER C C 1
ATOM 1580 O O . SER C 2 71 ? -5.057 0.514 -12.976 1.00 19.29 65 SER C O 1
ATOM 1583 N N . SER C 2 72 ? -3.670 -1.176 -12.430 1.00 18.36 66 SER C N 1
ATOM 1584 C CA . SER C 2 72 ? -3.520 -1.631 -13.804 1.00 22.84 66 SER C CA 1
ATOM 1585 C C . SER C 2 72 ? -4.189 -2.981 -14.005 1.00 22.05 66 SER C C 1
ATOM 1586 O O . SER C 2 72 ? -3.940 -3.923 -13.247 1.00 19.33 66 SER C O 1
ATOM 1589 N N . LEU C 2 73 ? -5.037 -3.061 -15.027 1.00 17.44 67 LEU C N 1
ATOM 1590 C CA . LEU C 2 73 ? -5.695 -4.311 -15.410 1.00 15.34 67 LEU C CA 1
ATOM 1591 C C . LEU C 2 73 ? -5.140 -4.809 -16.728 1.00 15.69 67 LEU C C 1
ATOM 1592 O O . LEU C 2 73 ? -4.683 -4.013 -17.557 1.00 18.37 67 LEU C O 1
ATOM 1597 N N . LEU C 2 74 ? -5.184 -6.125 -16.921 1.00 15.42 68 LEU C N 1
ATOM 1598 C CA . LEU C 2 74 ? -4.867 -6.712 -18.215 1.00 14.59 68 LEU C CA 1
ATOM 1599 C C . LEU C 2 74 ? -6.154 -7.124 -18.910 1.00 15.71 68 LEU C C 1
ATOM 1600 O O . LEU C 2 74 ? -7.018 -7.762 -18.310 1.00 19.72 68 LEU C O 1
ATOM 1605 N N . LEU C 2 75 ? -6.282 -6.723 -20.169 1.00 14.91 69 LEU C N 1
ATOM 1606 C CA . LEU C 2 75 ? -7.397 -7.134 -21.010 1.00 18.77 69 LEU C CA 1
ATOM 1607 C C . LEU C 2 75 ? -6.872 -8.114 -22.041 1.00 18.51 69 LEU C C 1
ATOM 1608 O O . LEU C 2 75 ? -5.890 -7.829 -22.723 1.00 17.86 69 LEU C O 1
ATOM 1613 N N . ALA C 2 76 ? -7.535 -9.256 -22.159 1.00 14.86 70 ALA C N 1
ATOM 1614 C CA . ALA C 2 76 ? -7.187 -10.237 -23.165 1.00 16.78 70 ALA C CA 1
ATOM 1615 C C . ALA C 2 76 ? -8.424 -10.683 -23.922 1.00 20.02 70 ALA C C 1
ATOM 1616 O O . ALA C 2 76 ? -9.547 -10.492 -23.467 1.00 18.17 70 ALA C O 1
ATOM 1618 N N . MET C 2 77 ? -8.193 -11.335 -25.053 1.00 18.56 71 MET C N 1
ATOM 1619 C CA . MET C 2 77 ? -9.257 -11.817 -25.914 1.00 22.72 71 MET C CA 1
ATOM 1620 C C . MET C 2 77 ? -9.640 -13.236 -25.512 1.00 21.64 71 MET C C 1
ATOM 1621 O O . MET C 2 77 ? -8.784 -14.047 -25.144 1.00 21.47 71 MET C O 1
ATOM 1626 N N . ARG C 2 78 ? -10.926 -13.527 -25.615 1.00 22.19 72 ARG C N 1
ATOM 1627 C CA . ARG C 2 78 ? -11.453 -14.870 -25.447 1.00 22.11 72 ARG C CA 1
ATOM 1628 C C . ARG C 2 78 ? -11.840 -15.398 -26.820 1.00 20.35 72 ARG C C 1
ATOM 1629 O O . ARG C 2 78 ? -12.357 -14.640 -27.632 1.00 18.78 72 ARG C O 1
ATOM 1637 N N . VAL C 2 79 ? -11.601 -16.679 -27.087 1.00 16.66 73 VAL C N 1
ATOM 1638 C CA . VAL C 2 79 ? -12.143 -17.296 -28.301 1.00 21.96 73 VAL C CA 1
ATOM 1639 C C . VAL C 2 79 ? -13.669 -17.240 -28.238 1.00 25.30 73 VAL C C 1
ATOM 1640 O O . VAL C 2 79 ? -14.258 -17.630 -27.232 1.00 21.25 73 VAL C O 1
ATOM 1644 N N . PRO C 2 80 ? -14.316 -16.736 -29.305 1.00 28.60 74 PRO C N 1
ATOM 1645 C CA . PRO C 2 80 ? -15.781 -16.602 -29.302 1.00 30.34 74 PRO C CA 1
ATOM 1646 C C . PRO C 2 80 ? -16.500 -17.938 -29.094 1.00 35.87 74 PRO C C 1
ATOM 1647 O O . PRO C 2 80 ? -15.925 -18.994 -29.364 1.00 32.54 74 PRO C O 1
ATOM 1651 N N . GLY C 2 81 ? -17.737 -17.892 -28.608 1.00 45.14 75 GLY C N 1
ATOM 1652 C CA . GLY C 2 81 ? -18.535 -19.096 -28.467 1.00 47.86 75 GLY C CA 1
ATOM 1653 C C . GLY C 2 81 ? -18.722 -19.534 -27.030 1.00 55.39 75 GLY C C 1
ATOM 1654 O O . GLY C 2 81 ? -19.272 -20.606 -26.770 1.00 61.74 75 GLY C O 1
ATOM 1655 N N . ASN D 1 5 ? 9.820 -31.541 -22.155 1.00 46.30 19 ASN D N 1
ATOM 1656 C CA . ASN D 1 5 ? 8.716 -32.335 -22.682 1.00 52.91 19 ASN D CA 1
ATOM 1657 C C . ASN D 1 5 ? 7.556 -31.481 -23.171 1.00 55.52 19 ASN D C 1
ATOM 1658 O O . ASN D 1 5 ? 7.643 -30.255 -23.227 1.00 58.64 19 ASN D O 1
ATOM 1663 N N . ASP D 1 6 ? 6.467 -32.150 -23.529 1.00 58.43 20 ASP D N 1
ATOM 1664 C CA . ASP D 1 6 ? 5.201 -31.482 -23.773 1.00 51.81 20 ASP D CA 1
ATOM 1665 C C . ASP D 1 6 ? 4.382 -31.532 -22.487 1.00 52.13 20 ASP D C 1
ATOM 1666 O O . ASP D 1 6 ? 3.150 -31.521 -22.514 1.00 57.79 20 ASP D O 1
ATOM 1668 N N . GLU D 1 7 ? 5.084 -31.579 -21.358 1.00 43.34 21 GLU D N 1
ATOM 1669 C CA . GLU D 1 7 ? 4.432 -31.627 -20.058 1.00 39.55 21 GLU D CA 1
ATOM 1670 C C . GLU D 1 7 ? 4.975 -30.520 -19.156 1.00 35.92 21 GLU D C 1
ATOM 1671 O O . GLU D 1 7 ? 4.649 -30.457 -17.968 1.00 26.61 21 GLU D O 1
ATOM 1673 N N . ASN D 1 8 ? 5.804 -29.652 -19.736 1.00 29.04 22 ASN D N 1
ATOM 1674 C CA . ASN D 1 8 ? 6.305 -28.469 -19.044 1.00 25.81 22 ASN D CA 1
ATOM 1675 C C . ASN D 1 8 ? 5.757 -27.187 -19.660 1.00 26.29 22 ASN D C 1
ATOM 1676 O O . ASN D 1 8 ? 5.668 -27.074 -20.883 1.00 27.57 22 ASN D O 1
ATOM 1681 N N . CYS D 1 9 ? 5.418 -26.218 -18.814 1.00 19.75 23 CYS D N 1
ATOM 1682 C CA . CYS D 1 9 ? 5.023 -24.892 -19.278 1.00 16.54 23 CYS D CA 1
ATOM 1683 C C . CYS D 1 9 ? 6.159 -24.299 -20.102 1.00 21.48 23 CYS D C 1
ATOM 1684 O O . CYS D 1 9 ? 7.305 -24.277 -19.660 1.00 27.43 23 CYS D O 1
ATOM 1687 N N . GLY D 1 10 ? 5.849 -23.855 -21.313 1.00 18.85 24 GLY D N 1
ATOM 1688 C CA . GLY D 1 10 ? 6.862 -23.286 -22.185 1.00 19.54 24 GLY D CA 1
ATOM 1689 C C . GLY D 1 10 ? 7.525 -22.044 -21.622 1.00 23.37 24 GLY D C 1
ATOM 1690 O O . GLY D 1 10 ? 8.672 -21.740 -21.950 1.00 26.89 24 GLY D O 1
ATOM 1691 N N . ILE D 1 11 ? 6.821 -21.331 -20.749 1.00 19.35 25 ILE D N 1
ATOM 1692 C CA . ILE D 1 11 ? 7.362 -20.092 -20.201 1.00 20.73 25 ILE D CA 1
ATOM 1693 C C . ILE D 1 11 ? 8.297 -20.316 -19.018 1.00 22.65 25 ILE D C 1
ATOM 1694 O O . ILE D 1 11 ? 9.450 -19.878 -19.044 1.00 22.43 25 ILE D O 1
ATOM 1699 N N . CYS D 1 12 ? 7.821 -21.006 -17.984 1.00 18.06 26 CYS D N 1
ATOM 1700 C CA . CYS D 1 12 ? 8.626 -21.168 -16.771 1.00 15.87 26 CYS D CA 1
ATOM 1701 C C . CYS D 1 12 ? 9.416 -22.474 -16.718 1.00 21.55 26 CYS D C 1
ATOM 1702 O O . CYS D 1 12 ? 10.258 -22.653 -15.826 1.00 19.76 26 CYS D O 1
ATOM 1705 N N . ARG D 1 13 ? 9.139 -23.376 -17.662 1.00 19.41 27 ARG D N 1
ATOM 1706 C CA . ARG D 1 13 ? 9.778 -24.699 -17.719 1.00 19.51 27 ARG D CA 1
ATOM 1707 C C . ARG D 1 13 ? 9.503 -25.562 -16.471 1.00 20.98 27 ARG D C 1
ATOM 1708 O O . ARG D 1 13 ? 10.271 -26.469 -16.148 1.00 24.51 27 ARG D O 1
ATOM 1716 N N . MET D 1 14 ? 8.395 -25.290 -15.785 1.00 20.81 28 MET D N 1
ATOM 1717 C CA . MET D 1 14 ? 7.959 -26.120 -14.653 1.00 20.34 28 MET D CA 1
ATOM 1718 C C . MET D 1 14 ? 6.796 -27.003 -15.092 1.00 19.31 28 MET D C 1
ATOM 1719 O O . MET D 1 14 ? 6.066 -26.646 -16.011 1.00 17.10 28 MET D O 1
ATOM 1724 N N . ALA D 1 15 ? 6.623 -28.141 -14.422 1.00 19.12 29 ALA D N 1
ATOM 1725 C CA . ALA D 1 15 ? 5.573 -29.101 -14.762 1.00 20.35 29 ALA D CA 1
ATOM 1726 C C . ALA D 1 15 ? 4.178 -28.474 -14.769 1.00 22.20 29 ALA D C 1
ATOM 1727 O O . ALA D 1 15 ? 3.864 -27.628 -13.929 1.00 19.07 29 ALA D O 1
ATOM 1729 N N . PHE D 1 16 ? 3.340 -28.904 -15.710 1.00 21.69 30 PHE D N 1
ATOM 1730 C CA . PHE D 1 16 ? 1.948 -28.468 -15.721 1.00 19.15 30 PHE D CA 1
ATOM 1731 C C . PHE D 1 16 ? 1.211 -28.949 -14.471 1.00 16.75 30 PHE D C 1
ATOM 1732 O O . PHE D 1 16 ? 0.376 -28.229 -13.931 1.00 26.38 30 PHE D O 1
ATOM 1740 N N . ASN D 1 17 ? 1.521 -30.151 -13.993 1.00 20.65 31 ASN D N 1
ATOM 1741 C CA . ASN D 1 17 ? 0.802 -30.666 -12.826 1.00 21.36 31 ASN D CA 1
ATOM 1742 C C . ASN D 1 17 ? 1.371 -30.124 -11.514 1.00 25.67 31 ASN D C 1
ATOM 1743 O O . ASN D 1 17 ? 0.967 -30.546 -10.435 1.00 30.01 31 ASN D O 1
ATOM 1748 N N . GLY D 1 18 ? 2.291 -29.168 -11.615 1.00 22.80 32 GLY D N 1
ATOM 1749 C CA . GLY D 1 18 ? 2.846 -28.519 -10.441 1.00 23.00 32 GLY D CA 1
ATOM 1750 C C . GLY D 1 18 ? 2.693 -27.008 -10.509 1.00 25.64 32 GLY D C 1
ATOM 1751 O O . GLY D 1 18 ? 2.057 -26.477 -11.420 1.00 23.12 32 GLY D O 1
ATOM 1752 N N . CYS D 1 19 ? 3.276 -26.317 -9.537 1.00 24.98 33 CYS D N 1
ATOM 1753 C CA . CYS D 1 19 ? 3.195 -24.860 -9.456 1.00 27.26 33 CYS D CA 1
ATOM 1754 C C . CYS D 1 19 ? 4.220 -24.109 -10.308 1.00 17.62 33 CYS D C 1
ATOM 1755 O O . CYS D 1 19 ? 5.352 -24.560 -10.494 1.00 18.06 33 CYS D O 1
ATOM 1758 N N . CYS D 1 20 ? 3.828 -22.913 -10.745 1.00 16.47 34 CYS D N 1
ATOM 1759 C CA . CYS D 1 20 ? 4.727 -21.981 -11.411 1.00 16.24 34 CYS D CA 1
ATOM 1760 C C . CYS D 1 20 ? 5.737 -21.452 -10.380 1.00 23.99 34 CYS D C 1
ATOM 1761 O O . CYS D 1 20 ? 5.577 -21.702 -9.181 1.00 20.27 34 CYS D O 1
ATOM 1764 N N . PRO D 1 21 ? 6.789 -20.735 -10.829 1.00 25.77 35 PRO D N 1
ATOM 1765 C CA . PRO D 1 21 ? 7.823 -20.284 -9.883 1.00 26.78 35 PRO D CA 1
ATOM 1766 C C . PRO D 1 21 ? 7.337 -19.315 -8.804 1.00 30.65 35 PRO D C 1
ATOM 1767 O O . PRO D 1 21 ? 7.990 -19.218 -7.756 1.00 28.09 35 PRO D O 1
ATOM 1771 N N . ASP D 1 22 ? 6.232 -18.612 -9.054 1.00 21.33 36 ASP D N 1
ATOM 1772 C CA . ASP D 1 22 ? 5.725 -17.629 -8.100 1.00 25.69 36 ASP D CA 1
ATOM 1773 C C . ASP D 1 22 ? 4.892 -18.287 -7.025 1.00 32.14 36 ASP D C 1
ATOM 1774 O O . ASP D 1 22 ? 4.714 -17.729 -5.945 1.00 33.71 36 ASP D O 1
ATOM 1779 N N . CYS D 1 23 ? 4.378 -19.474 -7.326 1.00 24.69 37 CYS D N 1
ATOM 1780 C CA . CYS D 1 23 ? 3.577 -20.209 -6.362 1.00 30.87 37 CYS D CA 1
ATOM 1781 C C . CYS D 1 23 ? 4.495 -21.086 -5.523 1.00 33.18 37 CYS D C 1
ATOM 1782 O O . CYS D 1 23 ? 4.795 -22.228 -5.872 1.00 28.07 37 CYS D O 1
ATOM 1785 N N . LYS D 1 24 ? 4.941 -20.514 -4.408 1.00 41.45 38 LYS D N 1
ATOM 1786 C CA . LYS D 1 24 ? 5.960 -21.123 -3.564 1.00 45.87 38 LYS D CA 1
ATOM 1787 C C . LYS D 1 24 ? 5.380 -22.080 -2.528 1.00 45.17 38 LYS D C 1
ATOM 1788 O O . LYS D 1 24 ? 6.117 -22.840 -1.901 1.00 48.06 38 LYS D O 1
ATOM 1790 N N . VAL D 1 25 ? 4.067 -22.046 -2.337 1.00 32.90 39 VAL D N 1
ATOM 1791 C CA . VAL D 1 25 ? 3.446 -22.936 -1.359 1.00 35.12 39 VAL D CA 1
ATOM 1792 C C . VAL D 1 25 ? 2.838 -24.138 -2.067 1.00 36.69 39 VAL D C 1
ATOM 1793 O O . VAL D 1 25 ? 2.019 -23.978 -2.974 1.00 35.36 39 VAL D O 1
ATOM 1795 N N . PRO D 1 26 ? 3.256 -25.349 -1.669 1.00 37.28 40 PRO D N 1
ATOM 1796 C CA . PRO D 1 26 ? 2.718 -26.560 -2.299 1.00 42.09 40 PRO D CA 1
ATOM 1797 C C . PRO D 1 26 ? 1.212 -26.602 -2.120 1.00 49.42 40 PRO D C 1
ATOM 1798 O O . PRO D 1 26 ? 0.750 -26.491 -0.998 1.00 54.05 40 PRO D O 1
ATOM 1802 N N . GLY D 1 27 ? 0.456 -26.713 -3.205 1.00 45.85 41 GLY D N 1
ATOM 1803 C CA . GLY D 1 27 ? -0.988 -26.671 -3.095 1.00 40.11 41 GLY D CA 1
ATOM 1804 C C . GLY D 1 27 ? -1.559 -25.305 -3.421 1.00 34.08 41 GLY D C 1
ATOM 1805 O O . GLY D 1 27 ? -2.769 -25.106 -3.336 1.00 27.67 41 GLY D O 1
ATOM 1806 N N . ASP D 1 28 ? -0.688 -24.362 -3.781 1.00 30.91 42 ASP D N 1
ATOM 1807 C CA . ASP D 1 28 ? -1.128 -23.070 -4.305 1.00 30.75 42 ASP D CA 1
ATOM 1808 C C . ASP D 1 28 ? -2.043 -23.289 -5.501 1.00 26.96 42 ASP D C 1
ATOM 1809 O O . ASP D 1 28 ? -1.830 -24.217 -6.274 1.00 27.38 42 ASP D O 1
ATOM 1814 N N . ASP D 1 29 ? -3.064 -22.457 -5.657 1.00 28.22 43 ASP D N 1
ATOM 1815 C CA . ASP D 1 29 ? -3.907 -22.582 -6.837 1.00 30.42 43 ASP D CA 1
ATOM 1816 C C . ASP D 1 29 ? -3.185 -21.968 -8.028 1.00 23.42 43 ASP D C 1
ATOM 1817 O O . ASP D 1 29 ? -3.025 -20.751 -8.113 1.00 21.94 43 ASP D O 1
ATOM 1822 N N . CYS D 1 30 ? -2.744 -22.822 -8.939 1.00 18.15 44 CYS D N 1
ATOM 1823 C CA . CYS D 1 30 ? -1.966 -22.385 -10.093 1.00 20.75 44 CYS D CA 1
ATOM 1824 C C . CYS D 1 30 ? -2.575 -23.016 -11.337 1.00 18.67 44 CYS D C 1
ATOM 1825 O O . CYS D 1 30 ? -2.053 -23.993 -11.864 1.00 19.97 44 CYS D O 1
ATOM 1828 N N . PRO D 1 31 ? -3.718 -22.483 -11.783 1.00 20.09 45 PRO D N 1
ATOM 1829 C CA . PRO D 1 31 ? -4.459 -23.167 -12.847 1.00 16.98 45 PRO D CA 1
ATOM 1830 C C . PRO D 1 31 ? -3.763 -23.084 -14.205 1.00 22.49 45 PRO D C 1
ATOM 1831 O O . PRO D 1 31 ? -2.878 -22.246 -14.399 1.00 18.26 45 PRO D O 1
ATOM 1835 N N . LEU D 1 32 ? -4.153 -23.968 -15.120 1.00 18.55 46 LEU D N 1
ATOM 1836 C CA . LEU D 1 32 ? -3.616 -23.966 -16.475 1.00 15.37 46 LEU D CA 1
ATOM 1837 C C . LEU D 1 32 ? -4.607 -23.298 -17.421 1.00 23.13 46 LEU D C 1
ATOM 1838 O O . LEU D 1 32 ? -5.813 -23.319 -17.173 1.00 22.25 46 LEU D O 1
ATOM 1843 N N . VAL D 1 33 ? -4.098 -22.686 -18.485 1.00 17.95 47 VAL D N 1
ATOM 1844 C CA . VAL D 1 33 ? -4.946 -22.065 -19.490 1.00 15.10 47 VAL D CA 1
ATOM 1845 C C . VAL D 1 33 ? -4.412 -22.413 -20.879 1.00 19.26 47 VAL D C 1
ATOM 1846 O O . VAL D 1 33 ? -3.254 -22.798 -21.019 1.00 17.60 47 VAL D O 1
ATOM 1850 N N . TRP D 1 34 ? -5.267 -22.280 -21.889 1.00 17.87 48 TRP D N 1
ATOM 1851 C CA . TRP D 1 34 ? -4.948 -22.650 -23.263 1.00 17.97 48 TRP D CA 1
ATOM 1852 C C . TRP D 1 34 ? -5.165 -21.492 -24.231 1.00 20.42 48 TRP D C 1
ATOM 1853 O O . TRP D 1 34 ? -6.133 -20.742 -24.102 1.00 24.84 48 TRP D O 1
ATOM 1864 N N . GLY D 1 35 ? -4.276 -21.365 -25.211 1.00 16.69 49 GLY D N 1
ATOM 1865 C CA . GLY D 1 35 ? -4.455 -20.408 -26.290 1.00 13.49 49 GLY D CA 1
ATOM 1866 C C . GLY D 1 35 ? -5.211 -21.048 -27.443 1.00 18.02 49 GLY D C 1
ATOM 1867 O O . GLY D 1 35 ? -5.327 -22.271 -27.501 1.00 16.52 49 GLY D O 1
ATOM 1868 N N . GLN D 1 36 ? -5.740 -20.223 -28.346 1.00 20.32 50 GLN D N 1
ATOM 1869 C CA . GLN D 1 36 ? -6.410 -20.718 -29.547 1.00 25.83 50 GLN D CA 1
ATOM 1870 C C . GLN D 1 36 ? -5.442 -21.568 -30.359 1.00 22.91 50 GLN D C 1
ATOM 1871 O O . GLN D 1 36 ? -5.836 -22.520 -31.026 1.00 22.87 50 GLN D O 1
ATOM 1877 N N . CYS D 1 37 ? -4.161 -21.230 -30.255 1.00 24.43 51 CYS D N 1
ATOM 1878 C CA . CYS D 1 37 ? -3.086 -21.961 -30.917 1.00 25.59 51 CYS D CA 1
ATOM 1879 C C . CYS D 1 37 ? -2.811 -23.324 -30.276 1.00 27.46 51 CYS D C 1
ATOM 1880 O O . CYS D 1 37 ? -1.900 -24.039 -30.689 1.00 33.29 51 CYS D O 1
ATOM 1883 N N . SER D 1 38 ? -3.595 -23.651 -29.254 1.00 26.88 52 SER D N 1
ATOM 1884 C CA . SER D 1 38 ? -3.536 -24.918 -28.518 1.00 23.48 52 SER D CA 1
ATOM 1885 C C . SER D 1 38 ? -2.262 -25.128 -27.695 1.00 21.52 52 SER D C 1
ATOM 1886 O O . SER D 1 38 ? -1.958 -26.256 -27.307 1.00 24.70 52 SER D O 1
ATOM 1889 N N . HIS D 1 39 ? -1.532 -24.056 -27.398 1.00 16.70 53 HIS D N 1
ATOM 1890 C CA . HIS D 1 39 ? -0.473 -24.146 -26.395 1.00 18.32 53 HIS D CA 1
ATOM 1891 C C . HIS D 1 39 ? -1.029 -23.904 -25.000 1.00 19.80 53 HIS D C 1
ATOM 1892 O O . HIS D 1 39 ? -1.929 -23.079 -24.821 1.00 20.64 53 HIS D O 1
ATOM 1899 N N . CYS D 1 40 ? -0.480 -24.625 -24.026 1.00 19.28 54 CYS D N 1
ATOM 1900 C CA . CYS D 1 40 ? -0.897 -24.549 -22.628 1.00 20.45 54 CYS D CA 1
ATOM 1901 C C . CYS D 1 40 ? 0.159 -23.863 -21.765 1.00 22.05 54 CYS D C 1
ATOM 1902 O O . CYS D 1 40 ? 1.355 -24.103 -21.940 1.00 16.21 54 CYS D O 1
ATOM 1905 N N . PHE D 1 41 ? -0.287 -23.016 -20.835 1.00 15.94 55 PHE D N 1
ATOM 1906 C CA . PHE D 1 41 ? 0.606 -22.370 -19.868 1.00 13.67 55 PHE D CA 1
ATOM 1907 C C . PHE D 1 41 ? -0.029 -22.336 -18.478 1.00 16.78 55 PHE D C 1
ATOM 1908 O O . PHE D 1 41 ? -1.252 -22.402 -18.357 1.00 16.19 55 PHE D O 1
ATOM 1916 N N . HIS D 1 42 ? 0.789 -22.225 -17.430 1.00 15.84 56 HIS D N 1
ATOM 1917 C CA . HIS D 1 42 ? 0.257 -21.764 -16.158 1.00 13.62 56 HIS D CA 1
ATOM 1918 C C . HIS D 1 42 ? -0.355 -20.407 -16.434 1.00 13.92 56 HIS D C 1
ATOM 1919 O O . HIS D 1 42 ? 0.252 -19.595 -17.133 1.00 13.89 56 HIS D O 1
ATOM 1926 N N . MET D 1 43 ? -1.536 -20.157 -15.879 1.00 15.69 57 MET D N 1
ATOM 1927 C CA . MET D 1 43 ? -2.166 -18.855 -16.013 1.00 12.79 57 MET D CA 1
ATOM 1928 C C . MET D 1 43 ? -1.230 -17.745 -15.555 1.00 15.05 57 MET D C 1
ATOM 1929 O O . MET D 1 43 ? -1.070 -16.739 -16.248 1.00 15.28 57 MET D O 1
ATOM 1934 N N . HIS D 1 44 ? -0.601 -17.936 -14.397 1.00 13.07 58 HIS D N 1
ATOM 1935 C CA . HIS D 1 44 ? 0.274 -16.913 -13.836 1.00 16.77 58 HIS D CA 1
ATOM 1936 C C . HIS D 1 44 ? 1.409 -16.576 -14.805 1.00 17.02 58 HIS D C 1
ATOM 1937 O O . HIS D 1 44 ? 1.791 -15.419 -14.940 1.00 19.00 58 HIS D O 1
ATOM 1944 N N . CYS D 1 45 ? 1.947 -17.588 -15.475 1.00 19.40 59 CYS D N 1
ATOM 1945 C CA . CYS D 1 45 ? 3.022 -17.372 -16.444 1.00 13.52 59 CYS D CA 1
ATOM 1946 C C . CYS D 1 45 ? 2.568 -16.572 -17.667 1.00 20.04 59 CYS D C 1
ATOM 1947 O O . CYS D 1 45 ? 3.225 -15.605 -18.063 1.00 14.40 59 CYS D O 1
ATOM 1950 N N . ILE D 1 46 ? 1.461 -16.974 -18.283 1.00 14.89 60 ILE D N 1
ATOM 1951 C CA . ILE D 1 46 ? 1.049 -16.302 -19.509 1.00 14.69 60 ILE D CA 1
ATOM 1952 C C . ILE D 1 46 ? 0.533 -14.891 -19.204 1.00 17.85 60 ILE D C 1
ATOM 1953 O O . ILE D 1 46 ? 0.720 -13.980 -20.011 1.00 20.45 60 ILE D O 1
ATOM 1958 N N . LEU D 1 47 ? -0.077 -14.694 -18.036 1.00 14.23 61 LEU D N 1
ATOM 1959 C CA . LEU D 1 47 ? -0.548 -13.362 -17.672 1.00 17.22 61 LEU D CA 1
ATOM 1960 C C . LEU D 1 47 ? 0.624 -12.383 -17.579 1.00 21.55 61 LEU D C 1
ATOM 1961 O O . LEU D 1 47 ? 0.556 -11.263 -18.092 1.00 24.84 61 LEU D O 1
ATOM 1966 N N . LYS D 1 48 ? 1.700 -12.815 -16.932 1.00 22.50 62 LYS D N 1
ATOM 1967 C CA . LYS D 1 48 ? 2.901 -11.993 -16.802 1.00 31.20 62 LYS D CA 1
ATOM 1968 C C . LYS D 1 48 ? 3.507 -11.677 -18.167 1.00 33.00 62 LYS D C 1
ATOM 1969 O O . LYS D 1 48 ? 3.932 -10.554 -18.432 1.00 29.11 62 LYS D O 1
ATOM 1971 N N . TRP D 1 49 ? 3.554 -12.685 -19.029 1.00 24.57 63 TRP D N 1
ATOM 1972 C CA . TRP D 1 49 ? 4.121 -12.527 -20.356 1.00 23.17 63 TRP D CA 1
ATOM 1973 C C . TRP D 1 49 ? 3.286 -11.552 -21.210 1.00 24.79 63 TRP D C 1
ATOM 1974 O O . TRP D 1 49 ? 3.825 -10.647 -21.851 1.00 24.29 63 TRP D O 1
ATOM 1985 N N . LEU D 1 50 ? 1.971 -11.757 -21.222 1.00 21.92 64 LEU D N 1
ATOM 1986 C CA . LEU D 1 50 ? 1.059 -10.919 -21.994 1.00 28.76 64 LEU D CA 1
ATOM 1987 C C . LEU D 1 50 ? 1.117 -9.468 -21.564 1.00 38.60 64 LEU D C 1
ATOM 1988 O O . LEU D 1 50 ? 1.083 -8.557 -22.392 1.00 46.35 64 LEU D O 1
ATOM 1993 N N . HIS D 1 51 ? 1.186 -9.270 -20.255 1.00 31.46 65 HIS D N 1
ATOM 1994 C CA . HIS D 1 51 ? 1.194 -7.940 -19.687 1.00 31.46 65 HIS D CA 1
ATOM 1995 C C . HIS D 1 51 ? 2.432 -7.174 -20.147 1.00 38.92 65 HIS D C 1
ATOM 1996 O O . HIS D 1 51 ? 2.391 -5.958 -20.320 1.00 43.23 65 HIS D O 1
ATOM 2003 N N . ALA D 1 52 ? 3.530 -7.899 -20.338 1.00 37.45 66 ALA D N 1
ATOM 2004 C CA . ALA D 1 52 ? 4.801 -7.305 -20.737 1.00 42.09 66 ALA D CA 1
ATOM 2005 C C . ALA D 1 52 ? 4.847 -6.930 -22.220 1.00 40.88 66 ALA D C 1
ATOM 2006 O O . ALA D 1 52 ? 5.677 -6.131 -22.641 1.00 39.67 66 ALA D O 1
ATOM 2008 N N . GLN D 1 53 ? 3.959 -7.511 -23.014 1.00 38.41 67 GLN D N 1
ATOM 2009 C CA . GLN D 1 53 ? 3.983 -7.275 -24.452 1.00 37.07 67 GLN D CA 1
ATOM 2010 C C . GLN D 1 53 ? 3.634 -5.843 -24.844 1.00 38.42 67 GLN D C 1
ATOM 2011 O O . GLN D 1 53 ? 2.615 -5.306 -24.417 1.00 40.28 67 GLN D O 1
ATOM 2017 N N . GLN D 1 54 ? 4.492 -5.229 -25.653 1.00 44.91 68 GLN D N 1
ATOM 2018 C CA . GLN D 1 54 ? 4.249 -3.874 -26.136 1.00 43.79 68 GLN D CA 1
ATOM 2019 C C . GLN D 1 54 ? 3.651 -3.908 -27.543 1.00 43.90 68 GLN D C 1
ATOM 2020 O O . GLN D 1 54 ? 3.431 -2.867 -28.162 1.00 46.80 68 GLN D O 1
ATOM 2022 N N . VAL D 1 55 ? 3.407 -5.117 -28.039 1.00 34.03 69 VAL D N 1
ATOM 2023 C CA . VAL D 1 55 ? 2.780 -5.327 -29.341 1.00 34.69 69 VAL D CA 1
ATOM 2024 C C . VAL D 1 55 ? 1.499 -6.155 -29.214 1.00 35.32 69 VAL D C 1
ATOM 2025 O O . VAL D 1 55 ? 1.085 -6.489 -28.105 1.00 33.93 69 VAL D O 1
ATOM 2029 N N . GLN D 1 56 ? 0.883 -6.488 -30.349 1.00 29.68 70 GLN D N 1
ATOM 2030 C CA . GLN D 1 56 ? -0.295 -7.352 -30.357 1.00 32.46 70 GLN D CA 1
ATOM 2031 C C . GLN D 1 56 ? -0.015 -8.619 -29.558 1.00 28.31 70 GLN D C 1
ATOM 2032 O O . GLN D 1 56 ? 1.006 -9.277 -29.772 1.00 22.30 70 GLN D O 1
ATOM 2038 N N . GLN D 1 57 ? -0.907 -8.944 -28.624 1.00 21.42 71 GLN D N 1
ATOM 2039 C CA . GLN D 1 57 ? -0.709 -10.107 -27.757 1.00 19.78 71 GLN D CA 1
ATOM 2040 C C . GLN D 1 57 ? -0.554 -11.388 -28.580 1.00 22.89 71 GLN D C 1
ATOM 2041 O O . GLN D 1 57 ? -1.371 -11.680 -29.457 1.00 20.14 71 GLN D O 1
ATOM 2047 N N . HIS D 1 58 ? 0.510 -12.144 -28.322 1.00 18.17 72 HIS D N 1
ATOM 2048 C CA . HIS D 1 58 ? 0.715 -13.381 -29.062 1.00 20.18 72 HIS D CA 1
ATOM 2049 C C . HIS D 1 58 ? 1.316 -14.464 -28.179 1.00 20.91 72 HIS D C 1
ATOM 2050 O O . HIS D 1 58 ? 1.825 -14.187 -27.095 1.00 18.37 72 HIS D O 1
ATOM 2057 N N . CYS D 1 59 ? 1.235 -15.702 -28.651 1.00 17.47 73 CYS D N 1
ATOM 2058 C CA . CYS D 1 59 ? 1.768 -16.853 -27.932 1.00 15.03 73 CYS D CA 1
ATOM 2059 C C . CYS D 1 59 ? 3.301 -16.811 -27.859 1.00 20.82 73 CYS D C 1
ATOM 2060 O O . CYS D 1 59 ? 3.965 -16.572 -28.865 1.00 22.55 73 CYS D O 1
ATOM 2063 N N . PRO D 1 60 ? 3.871 -17.067 -26.671 1.00 19.90 74 PRO D N 1
ATOM 2064 C CA . PRO D 1 60 ? 5.333 -17.071 -26.534 1.00 25.54 74 PRO D CA 1
ATOM 2065 C C . PRO D 1 60 ? 6.009 -18.132 -27.397 1.00 28.27 74 PRO D C 1
ATOM 2066 O O . PRO D 1 60 ? 7.145 -17.948 -27.831 1.00 30.08 74 PRO D O 1
ATOM 2070 N N . MET D 1 61 ? 5.315 -19.233 -27.638 1.00 23.60 75 MET D N 1
ATOM 2071 C CA . MET D 1 61 ? 5.905 -20.337 -28.374 1.00 30.89 75 MET D CA 1
ATOM 2072 C C . MET D 1 61 ? 5.784 -20.164 -29.895 1.00 33.95 75 MET D C 1
ATOM 2073 O O . MET D 1 61 ? 6.793 -20.106 -30.592 1.00 35.57 75 MET D O 1
ATOM 2078 N N . CYS D 1 62 ? 4.558 -20.069 -30.402 1.00 30.55 76 CYS D N 1
ATOM 2079 C CA . CYS D 1 62 ? 4.333 -20.067 -31.848 1.00 29.10 76 CYS D CA 1
ATOM 2080 C C . CYS D 1 62 ? 4.075 -18.668 -32.410 1.00 25.64 76 CYS D C 1
ATOM 2081 O O . CYS D 1 62 ? 4.010 -18.476 -33.622 1.00 26.49 76 CYS D O 1
ATOM 2084 N N . ARG D 1 63 ? 3.942 -17.701 -31.509 1.00 20.65 77 ARG D N 1
ATOM 2085 C CA . ARG D 1 63 ? 3.756 -16.295 -31.839 1.00 17.86 77 ARG D CA 1
ATOM 2086 C C . ARG D 1 63 ? 2.497 -15.985 -32.648 1.00 22.84 77 ARG D C 1
ATOM 2087 O O . ARG D 1 63 ? 2.363 -14.885 -33.189 1.00 24.63 77 ARG D O 1
ATOM 2095 N N . GLN D 1 64 ? 1.565 -16.929 -32.713 1.00 24.39 78 GLN D N 1
ATOM 2096 C CA . GLN D 1 64 ? 0.269 -16.636 -33.321 1.00 29.83 78 GLN D CA 1
ATOM 2097 C C . GLN D 1 64 ? -0.500 -15.697 -32.398 1.00 27.42 78 GLN D C 1
ATOM 2098 O O . GLN D 1 64 ? -0.180 -15.598 -31.212 1.00 22.90 78 GLN D O 1
ATOM 2104 N N . GLU D 1 65 ? -1.514 -15.022 -32.939 1.00 24.62 79 GLU D N 1
ATOM 2105 C CA . GLU D 1 65 ? -2.364 -14.129 -32.149 1.00 22.22 79 GLU D CA 1
ATOM 2106 C C . GLU D 1 65 ? -2.904 -14.832 -30.897 1.00 23.53 79 GLU D C 1
ATOM 2107 O O . GLU D 1 65 ? -3.359 -15.977 -30.959 1.00 26.30 79 GLU D O 1
ATOM 2113 N N . TRP D 1 66 ? -2.834 -14.162 -29.754 1.00 19.14 80 TRP D N 1
ATOM 2114 C CA . TRP D 1 66 ? -3.299 -14.779 -28.522 1.00 19.27 80 TRP D CA 1
ATOM 2115 C C . TRP D 1 66 ? -4.797 -14.589 -28.314 1.00 20.29 80 TRP D C 1
ATOM 2116 O O . TRP D 1 66 ? -5.307 -13.478 -28.393 1.00 21.48 80 TRP D O 1
ATOM 2127 N N . LYS D 1 67 ? -5.482 -15.693 -28.051 1.00 17.72 81 LYS D N 1
ATOM 2128 C CA . LYS D 1 67 ? -6.849 -15.686 -27.543 1.00 20.37 81 LYS D CA 1
ATOM 2129 C C . LYS D 1 67 ? -6.936 -16.815 -26.532 1.00 20.15 81 LYS D C 1
ATOM 2130 O O . LYS D 1 67 ? -6.374 -17.889 -26.769 1.00 17.26 81 LYS D O 1
ATOM 2136 N N . PHE D 1 68 ? -7.613 -16.580 -25.412 1.00 18.76 82 PHE D N 1
ATOM 2137 C CA . PHE D 1 68 ? -7.847 -17.644 -24.437 1.00 20.50 82 PHE D CA 1
ATOM 2138 C C . PHE D 1 68 ? -8.929 -18.602 -24.917 1.00 21.44 82 PHE D C 1
ATOM 2139 O O . PHE D 1 68 ? -10.047 -18.192 -25.220 1.00 18.24 82 PHE D O 1
ATOM 2147 N N . LYS D 1 69 ? -8.594 -19.883 -24.992 1.00 14.19 83 LYS D N 1
ATOM 2148 C CA . LYS D 1 69 ? -9.579 -20.889 -25.345 1.00 18.46 83 LYS D CA 1
ATOM 2149 C C . LYS D 1 69 ? -10.336 -21.306 -24.092 1.00 37.96 83 LYS D C 1
ATOM 2150 O O . LYS D 1 69 ? -9.811 -22.069 -23.273 1.00 40.84 83 LYS D O 1
ATOM 2152 N N . GLU D 1 70 ? -11.543 -20.744 -23.967 1.00 43.57 84 GLU D N 1
ATOM 2153 C CA . GLU D 1 70 ? -12.506 -20.882 -22.852 1.00 52.09 84 GLU D CA 1
ATOM 2154 C C . GLU D 1 70 ? -12.422 -19.695 -21.893 1.00 60.71 84 GLU D C 1
ATOM 2155 O O . GLU D 1 70 ? -13.427 -19.027 -21.645 1.00 65.75 84 GLU D O 1
#

B-factor: mean 28.11, std 11.5, range [12.17, 67.81]

InterPro domains:
  IPR001841 Zinc finger, RING-type [PS50089] (34-77)
  IPR013083 Zinc finger, RING/FYVE/PHD-type [G3DSA:3.30.40.10] (1-84)
  IPR024991 Anaphase-promoting complex subunit 11, RING-H2 finger [PF12861] (20-84)
  IPR024991 Anaphase-promoting complex subunit 11, RING-H2 finger [cd16456] (20-82)
  IPR051031 RING-box E3 Ubiquitin Ligase [PTHR11210] (2-84)

GO terms:
  GO:0005515 protein binding (F, IPI)
  GO:0061630 ubiquitin protein ligase activity (F, IDA)
  GO:0045842 positive regulation of mitotic metaphase/anaphase transition (P, IDA)
  GO:0031145 anaphase-promoting complex-dependent catabolic process (P, IDA)
  GO:0097602 cullin family protein binding (F, IDA)
  GO:0034450 ubiquitin-ubiquitin ligase activity (F, IDA)
  GO:0005680 anaphase-promoting complex (C, IDA)
  GO:0141198 protein branched polyubiquitination (P, IDA)
  GO:0070936 protein K48-linked ubiquitination (P, IDA)
  GO:0070979 protein K11-linked ubiquitination (P, IDA)
  GO:0005654 nucleoplasm (C, TAS)
  GO:0005829 cytosol (C, TAS)
  GO:0005654 nucleoplasm (C, IDA)
  GO:0005730 nucleolus (C, IDA)
  GO:0004842 ubiquitin-protein transferase activity (F, IDA)
  GO:0016567 protein ubiquitination (P, IDA)
  GO:0000278 mitotic cell cycle (P, TAS)

Secondary structure (DSSP, 8-state):
--B-TTT-SBTTS--TT-----EEEBTT--EEEHHHHHHHHHH-SSS-B-TTT-PBP-B--/--EEEEEE-TTS-EEEEEE-TT-BHHHHHHHHHHHH---GGGEEEEETTEEPPTT-BTGGGT--TT-EEEEEEB---/-EEEEE-TTS-EEEEE--TT-BHHHHHHHHHHHH---GGGEEEEETTEEPPTT-BTGGGT--TT-EEEEEEB---/-TTB-TTT--BTTS--TT--STT----EEEBTT--EEEHHHHHHHHHH-SSS-B-TTT-PBP-B--

Solvent-accessible surface area: 14756 Å² total; per-residue (Å²): 150,66,76,1,30,52,24,203,81,40,44,148,36,36,4,88,115,65,124,90,20,62,74,26,131,2,97,30,82,63,15,0,0,19,20,6,0,9,145,90,0,111,80,15,96,61,70,1,49,0,12,79,42,165,108,82,1,37,5,39,121,128,51,19,70,0,55,0,31,0,6,133,14,36,77,24,61,2,106,5,70,44,77,25,46,0,68,31,0,19,30,62,0,70,125,128,41,53,21,50,48,96,44,5,15,0,5,49,82,83,122,114,5,69,82,55,132,30,0,58,83,35,98,4,100,108,143,18,58,3,13,0,0,26,55,34,71,108,56,62,0,50,0,27,0,8,132,10,36,76,24,62,0,108,6,107,58,73,24,52,0,50,56,0,19,48,61,0,77,130,124,39,53,20,47,47,104,40,5,14,0,7,46,81,77,40,122,6,80,90,67,20,29,0,34,100,50,96,5,105,109,137,19,51,0,8,0,0,25,59,37,68,104,170,108,56,59,1,31,54,25,200,85,42,39,149,32,33,4,86,121,21,97,54,134,78,57,116,18,48,74,27,130,2,97,19,79,60,14,1,0,18,22,10,0,7,66,79,0,79,81,14,87,85,77,1,40,0,22,92,48,168,103,87,0,33,7,41,118

Radius of gyration: 25.95 Å; Cα contacts (8 Å, |Δi|>4): 539; chains: 4; bounding box: 51×64×62 Å

Sequence (279 aa):
DENCGICRMAFNGCCPDCDDCPLVWGQCSHCFHMHCILKWLHAQQVQQHCPMCRQEWKFKESGMQILVKTPRGKTITLEVEPSDTIENNVKAKIQDKEGIPPDQQILFFAVKRLEDGRTLSSDYNIQKKSSLLLAMRVPGMQILVKTPRGKTITLEVEPSDTIENVKAKIQDDKEGIPPDQQILFFAVKRLEDGRTLSDYNIQKKSSLLLAMRVPGNDENCGICRMAFNGCCPDCKVPGDDCPLVWGQCSHCFHMHCILKWLHAQQVQQHCPMCRQEWKFKE

CATH classification: 3.30.40.10

Foldseek 3Di:
DQAAPQQRHGQVDAGPVDPDFHKWAWPVGHIHGPVRLVVVQVPDPDQRADPPPRHHTDTDD/DWAKEWEQEPVGDIDIDIDDQADFVLNVLVRVCVVPVDDSQFKWKDQPNRTGDGVDGNVNVPQDHHRYMYIDTHDHD/DKEWEQEPVGDIDIDDDDQFDWPLNVLVRCCVVPVDDSQFKWKDQPHDTGDGPDGNVNVPNDDHRYMYIDTHDDD/DLQAAPQQRHGQVFAGPVQPDGVPDFHKWAWPVGRIHGPVRLVVVQVPDPDQRADPPPRHHGDTDD

Organism: Homo sapiens (NCBI:txid9606)

Nearest PDB structures (foldseek):
  5jg6-assembly2_C  TM=1.014E+00  e=3.573E-16  Homo sapiens
  4pih-assembly2_B  TM=9.619E-01  e=8.555E-14  Homo sapiens
  6hpr-assembly1_D  TM=9.583E-01  e=1.045E-13  Homo sapiens
  4pig-assembly5_A  TM=9.630E-01  e=1.669E-13  Homo sapiens
  3n3k-assembly1_B  TM=9.727E-01  e=4.252E-13  Homo sapiens